Protein AF-A0A951D084-F1 (afdb_monomer)

Radius of gyration: 50.25 Å; Cα contacts (8 Å, |Δi|>4): 417; chains: 1; bounding box: 122×36×164 Å

Mean predicted aligned error: 18.81 Å

Solvent-accessible surface area (backbone atoms only — not comparable to full-atom values): 19137 Å² total; per-residue (Å²): 112,71,67,61,53,49,52,54,52,43,54,54,38,57,54,50,36,55,53,35,50,54,51,27,56,51,39,48,51,53,48,50,53,52,52,49,53,60,66,77,39,88,74,71,50,73,67,54,47,59,75,71,38,92,43,73,66,58,35,51,52,53,54,52,49,55,52,51,50,56,54,47,53,54,47,46,57,48,50,33,58,48,31,56,51,50,34,56,51,41,53,55,50,41,54,56,45,51,57,50,47,54,51,49,52,53,48,53,53,49,51,53,53,50,53,54,53,50,52,58,47,53,54,48,52,52,52,52,51,50,50,53,52,52,52,52,50,52,54,50,52,54,52,50,53,50,52,55,52,51,52,52,51,50,52,51,51,51,52,52,51,52,54,50,53,51,51,52,54,50,52,52,50,52,53,50,51,54,51,51,54,54,51,53,66,73,49,78,81,70,85,88,89,82,89,87,84,88,87,87,84,87,87,87,89,89,87,84,81,88,78,91,71,84,64,87,69,58,38,50,45,50,57,76,89,52,43,57,62,79,95,73,49,45,78,63,51,14,32,38,39,47,27,60,44,64,40,56,28,24,32,34,36,38,26,32,29,73,43,64,40,36,95,60,28,16,74,43,12,41,22,36,37,34,78,60,62,61,94,85,41,47,27,38,35,40,26,16,25,22,86,49,70,57,60,57,71,71,42,72,46,50,52,60,36,76,43,30,13,22,7,80,39,69,31,49,75,52,94,48,34,25,43,35,39,26,40,26,44,101,84,58,46,70,57,32,84,45,18,69,59,43,48,52,53,46,54,50,39,69,75,105

Foldseek 3Di:
DVLVVLVVVLVVLVVVLVVLVVQLVVLVVVLVVLVVVVVVDPDQPLVRLVVPAPDDVSNVVVVVVVVVSVVVNVVSVVSNVVSVVSNVVSVVVNVVSVVVSVVVVVVVVVVVVVVVVVVVVVVVVVVVVVVVVVVVVVVVVVVVVVVVVVVVVVVVVVVVVVVVVVVVVVVVVVVVVVVVVVVVVVVPPDDDDDDYDDDDDDDDDDDDDDDQDPPDQFAQFFDLVFWDDLVPWDADLAIKTAGAFQTFTWDRAFFFFADAQDAQQARGWTKGQHPDDRVNFGIKIKGQWDPPQADDGGDTDHGGDGHTTWHNFDGGNDPTTIIGMAGDDPVRHRPSVCRVVNSVSNVSNSVD

Structure (mmCIF, N/CA/C/O backbone):
data_AF-A0A951D084-F1
#
_entry.id   AF-A0A951D084-F1
#
loop_
_atom_site.group_PDB
_atom_site.id
_atom_site.type_symbol
_atom_site.label_atom_id
_atom_site.label_alt_id
_atom_site.label_comp_id
_atom_site.label_asym_id
_atom_site.label_entity_id
_atom_site.label_seq_id
_atom_site.pdbx_PDB_ins_code
_atom_site.Cartn_x
_atom_site.Cartn_y
_atom_site.Cartn_z
_atom_site.occupancy
_atom_site.B_iso_or_equiv
_atom_site.auth_seq_id
_atom_site.auth_comp_id
_atom_site.auth_asym_id
_atom_site.auth_atom_id
_atom_site.pdbx_PDB_model_num
ATOM 1 N N . ALA A 1 1 ? -12.180 6.044 15.054 1.00 77.94 1 ALA A N 1
ATOM 2 C CA . ALA A 1 1 ? -12.830 4.925 15.777 1.00 77.94 1 ALA A CA 1
ATOM 3 C C . ALA A 1 1 ? -12.612 4.970 17.300 1.00 77.94 1 ALA A C 1
ATOM 5 O O . ALA A 1 1 ? -13.496 5.456 17.994 1.00 77.94 1 ALA A O 1
ATOM 6 N N . GLN A 1 2 ? -11.485 4.487 17.857 1.00 83.50 2 GLN A N 1
ATOM 7 C CA . GLN A 1 2 ? -11.364 4.288 19.320 1.00 83.50 2 GLN A CA 1
ATOM 8 C C . GLN A 1 2 ? -11.472 5.579 20.154 1.00 83.50 2 GLN A C 1
ATOM 10 O O . GLN A 1 2 ? -12.229 5.598 21.122 1.00 83.50 2 GLN A O 1
ATOM 15 N N . LEU A 1 3 ? -10.786 6.660 19.759 1.00 85.56 3 LEU A N 1
ATOM 16 C CA . LEU A 1 3 ? -10.842 7.946 20.472 1.00 85.56 3 LEU A CA 1
ATOM 17 C C . LEU A 1 3 ? -12.271 8.516 20.525 1.00 85.56 3 LEU A C 1
ATOM 19 O O . LEU A 1 3 ? -12.753 8.855 21.598 1.00 85.56 3 LEU A O 1
ATOM 23 N N . GLN A 1 4 ? -12.988 8.513 19.394 1.00 88.94 4 GLN A N 1
ATOM 24 C CA . GLN A 1 4 ? -14.398 8.929 19.322 1.00 88.94 4 GLN A CA 1
ATOM 25 C C . GLN A 1 4 ? -15.287 8.102 20.264 1.00 88.94 4 GLN A C 1
ATOM 27 O O . GLN A 1 4 ? -16.126 8.663 20.957 1.00 88.94 4 GLN A O 1
ATOM 32 N N . LYS A 1 5 ? -15.066 6.781 20.352 1.00 92.62 5 LYS A N 1
ATOM 33 C CA . LYS A 1 5 ? -15.805 5.908 21.279 1.00 92.62 5 LYS A CA 1
ATOM 34 C C . LYS A 1 5 ? -15.557 6.286 22.744 1.00 92.62 5 LYS A C 1
ATOM 36 O O . LYS A 1 5 ? -16.512 6.327 23.515 1.00 92.62 5 LYS A O 1
ATOM 41 N N . VAL A 1 6 ? -14.309 6.570 23.126 1.00 91.75 6 VAL A N 1
ATOM 42 C CA . VAL A 1 6 ? -13.968 7.020 24.491 1.00 91.75 6 VAL A CA 1
ATOM 43 C C . VAL A 1 6 ? -14.590 8.387 24.782 1.00 91.75 6 VAL A C 1
ATOM 45 O O . VAL A 1 6 ? -15.213 8.548 25.828 1.00 91.75 6 VAL A O 1
ATOM 48 N N . HIS A 1 7 ? -14.527 9.322 23.834 1.00 89.94 7 HIS A N 1
ATOM 49 C CA . HIS A 1 7 ? -15.132 10.647 23.955 1.00 89.94 7 HIS A CA 1
ATOM 50 C C . HIS A 1 7 ? -16.658 10.576 24.169 1.00 89.94 7 HIS A C 1
ATOM 52 O O . HIS A 1 7 ? -17.191 11.153 25.116 1.00 89.94 7 HIS A O 1
ATOM 58 N N . SER A 1 8 ? -17.372 9.769 23.372 1.00 93.44 8 SER A N 1
ATOM 59 C CA . SER A 1 8 ? -18.810 9.522 23.567 1.00 93.44 8 SER A CA 1
ATOM 60 C C . SER A 1 8 ? -19.119 8.872 24.923 1.00 93.44 8 SER A C 1
ATOM 62 O O . SER A 1 8 ? -20.096 9.236 25.577 1.00 93.44 8 SER A O 1
ATOM 64 N N . GLN A 1 9 ? -18.283 7.930 25.378 1.00 92.12 9 GLN A N 1
ATOM 65 C CA . GLN A 1 9 ? -18.423 7.303 26.699 1.00 92.12 9 GLN A CA 1
ATOM 66 C C . GLN A 1 9 ? -18.186 8.285 27.855 1.00 92.12 9 GLN A C 1
ATOM 68 O O . GLN A 1 9 ? -18.781 8.103 28.919 1.00 92.12 9 GLN A O 1
ATOM 73 N N . LEU A 1 10 ? -17.336 9.294 27.651 1.00 93.19 10 LEU A N 1
ATOM 74 C CA . LEU A 1 10 ? -17.009 10.338 28.617 1.00 93.19 10 LEU A CA 1
ATOM 75 C C . LEU A 1 10 ? -18.146 11.361 28.732 1.00 93.19 10 LEU A C 1
ATOM 77 O O . LEU A 1 10 ? -18.586 11.636 29.845 1.00 93.19 10 LEU A O 1
ATOM 81 N N . ILE A 1 11 ? -18.714 11.817 27.609 1.00 92.69 11 ILE A N 1
ATOM 82 C CA . ILE A 1 11 ? -19.931 12.652 27.596 1.00 92.69 11 ILE A CA 1
ATOM 83 C C . ILE A 1 11 ? -21.082 11.930 28.314 1.00 92.69 11 ILE A C 1
ATOM 85 O O . ILE A 1 11 ? -21.717 12.490 29.210 1.00 92.69 11 ILE A O 1
ATOM 89 N N . ALA A 1 12 ? -21.317 10.654 27.985 1.00 91.94 12 ALA A N 1
ATOM 90 C CA . ALA A 1 12 ? -22.341 9.848 28.648 1.00 91.94 12 ALA A CA 1
ATOM 91 C C . ALA A 1 12 ? -22.076 9.682 30.159 1.00 91.94 12 ALA A C 1
ATOM 93 O O . ALA A 1 12 ? -23.019 9.702 30.948 1.00 91.94 12 ALA A O 1
ATOM 94 N N . ALA A 1 13 ? -20.807 9.560 30.574 1.00 90.88 13 ALA A N 1
ATOM 95 C CA . ALA A 1 13 ? -20.425 9.508 31.986 1.00 90.88 13 ALA A CA 1
ATOM 96 C C . ALA A 1 13 ? -20.706 10.826 32.723 1.00 90.88 13 ALA A C 1
ATOM 98 O O . ALA A 1 13 ? -21.268 10.808 33.810 1.00 90.88 13 ALA A O 1
ATOM 99 N N . GLN A 1 14 ? -20.383 11.974 32.122 1.00 90.44 14 GLN A N 1
ATOM 100 C CA . GLN A 1 14 ? -20.644 13.296 32.707 1.00 90.44 14 GLN A CA 1
ATOM 101 C C . GLN A 1 14 ? -22.141 13.611 32.835 1.00 90.44 14 GLN A C 1
ATOM 103 O O . GLN A 1 14 ? -22.560 14.289 33.773 1.00 90.44 14 GLN A O 1
ATOM 108 N N . ILE A 1 15 ? -22.965 13.147 31.890 1.00 93.69 15 ILE A N 1
ATOM 109 C CA . ILE A 1 15 ? -24.427 13.272 31.979 1.00 93.69 15 ILE A CA 1
ATOM 110 C C . ILE A 1 15 ? -24.958 12.382 33.106 1.00 93.69 15 ILE A C 1
ATOM 112 O O . ILE A 1 15 ? -25.708 12.859 33.957 1.00 93.69 15 ILE A O 1
ATOM 116 N N . ARG A 1 16 ? -24.532 11.113 33.152 1.00 90.69 16 ARG A N 1
ATOM 117 C CA . ARG A 1 16 ? -24.975 10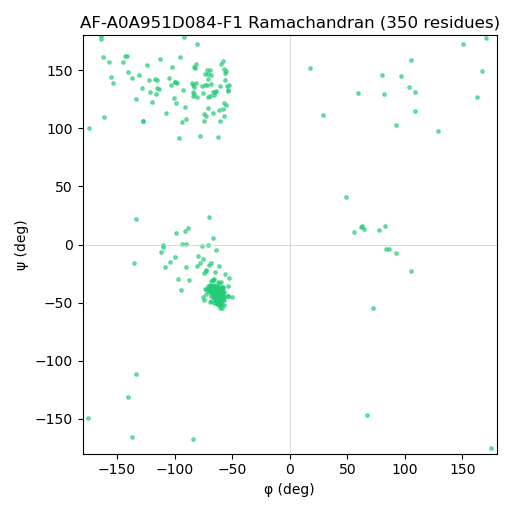.158 34.173 1.00 90.69 16 ARG A CA 1
ATOM 118 C C . ARG A 1 16 ? -24.537 10.559 35.581 1.00 90.69 16 ARG A C 1
ATOM 120 O O . ARG A 1 16 ? -25.334 10.430 36.501 1.00 90.69 16 ARG A O 1
ATOM 127 N N . LEU A 1 17 ? -23.315 11.066 35.746 1.00 91.62 17 LEU A N 1
ATOM 128 C CA . LEU A 1 17 ? -22.812 11.551 37.031 1.00 91.62 17 LEU A CA 1
ATOM 129 C C . LEU A 1 17 ? -23.707 12.674 37.572 1.00 91.62 17 LEU A C 1
ATOM 131 O O . LEU A 1 17 ? -24.251 12.519 38.658 1.00 91.62 17 LEU A O 1
ATOM 135 N N . ARG A 1 18 ? -23.995 13.708 36.767 1.00 93.62 18 ARG A N 1
ATOM 136 C CA . ARG A 1 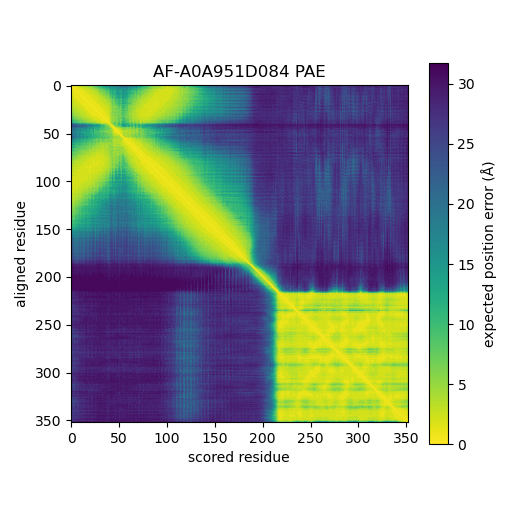18 ? -24.904 14.804 37.158 1.00 93.62 18 ARG A CA 1
ATOM 137 C C . ARG A 1 18 ? -26.320 14.336 37.508 1.00 93.62 18 ARG A C 1
ATOM 139 O O . ARG A 1 18 ? -26.942 14.879 38.415 1.00 93.62 18 ARG A O 1
ATOM 146 N N . GLN A 1 19 ? -26.841 13.327 36.806 1.00 91.38 19 GLN A N 1
ATOM 147 C CA . GLN A 1 19 ? -28.141 12.724 37.133 1.00 91.38 19 GLN A CA 1
ATOM 148 C C . GLN A 1 19 ? -28.111 11.977 38.475 1.00 91.38 19 GLN A C 1
ATOM 150 O O . GLN A 1 19 ? -29.067 12.062 39.243 1.00 91.38 19 GLN A O 1
ATOM 155 N N . LEU A 1 20 ? -27.023 11.256 38.764 1.00 90.94 20 LEU A N 1
ATOM 156 C CA . LEU A 1 20 ? -26.844 10.539 40.026 1.00 90.94 20 LEU A CA 1
ATOM 157 C C . LEU A 1 20 ? -26.611 11.499 41.202 1.00 90.94 20 LEU A C 1
ATOM 159 O O . LEU A 1 20 ? -27.192 11.278 42.256 1.00 90.94 20 LEU A O 1
ATOM 163 N N . GLU A 1 21 ? -25.849 12.579 41.010 1.00 88.69 21 GLU A N 1
ATOM 164 C CA . GLU A 1 21 ? -25.643 13.650 42.000 1.00 88.69 21 GLU A CA 1
ATOM 165 C C . GLU A 1 21 ? -26.969 14.342 42.361 1.00 88.69 21 GLU A C 1
ATOM 167 O O . GLU A 1 21 ? -27.278 14.524 43.537 1.00 88.69 21 GLU A O 1
ATOM 172 N N . ALA A 1 22 ? -27.806 14.661 41.365 1.00 92.81 22 ALA A N 1
ATOM 173 C CA . ALA A 1 22 ? -29.134 15.231 41.601 1.00 92.81 22 ALA A CA 1
ATOM 174 C C . ALA A 1 22 ? -30.076 14.257 42.339 1.00 92.81 22 ALA A C 1
ATOM 176 O O . ALA A 1 22 ? -30.837 14.670 43.215 1.00 92.81 22 ALA A O 1
ATOM 177 N N . TYR A 1 23 ? -30.015 12.961 42.013 1.00 90.56 23 TYR A N 1
ATOM 178 C CA . TYR A 1 23 ? -30.777 11.924 42.714 1.00 90.56 23 TYR A CA 1
ATOM 179 C C . TYR A 1 23 ? -30.289 11.716 44.157 1.00 90.56 23 TYR A C 1
ATOM 181 O O . TYR A 1 23 ? -31.109 11.555 45.059 1.00 90.56 23 TYR A O 1
ATOM 189 N N . GLU A 1 24 ? -28.975 11.753 44.392 1.00 90.25 24 GLU A N 1
ATOM 190 C CA . GLU A 1 24 ? -28.376 11.688 45.727 1.00 90.25 24 GLU A CA 1
ATOM 191 C C . GLU A 1 24 ? -28.836 12.862 46.592 1.00 90.25 24 GLU A C 1
ATOM 193 O O . GLU A 1 24 ? -29.395 12.629 47.661 1.00 90.25 24 GLU A O 1
ATOM 198 N N . ALA A 1 25 ? -28.713 14.097 46.096 1.00 92.44 25 ALA A N 1
ATOM 199 C CA . ALA A 1 25 ? -29.158 15.294 46.808 1.00 92.44 25 ALA A CA 1
ATOM 200 C C . ALA A 1 25 ? -30.653 15.234 47.180 1.00 92.44 25 ALA A C 1
ATOM 202 O O . ALA A 1 25 ? -31.031 15.573 48.301 1.00 92.44 25 ALA A O 1
ATOM 203 N N . HIS A 1 26 ? -31.508 14.742 46.275 1.00 92.81 26 HIS A N 1
ATOM 204 C CA . HIS A 1 26 ? -32.928 14.545 46.572 1.00 92.81 26 HIS A CA 1
ATOM 205 C C . HIS A 1 26 ? -33.161 13.466 47.644 1.00 92.81 26 HIS A C 1
ATOM 207 O O . HIS A 1 26 ? -33.931 13.683 48.580 1.00 92.81 26 HIS A O 1
ATOM 213 N N . ALA A 1 27 ? -32.485 12.318 47.545 1.00 87.69 27 ALA A N 1
ATOM 214 C CA . ALA A 1 27 ? -32.612 11.239 48.522 1.00 87.69 27 ALA A CA 1
ATOM 215 C C . ALA A 1 27 ? -32.122 11.667 49.920 1.00 87.69 27 ALA A C 1
ATOM 217 O O . ALA A 1 27 ? -32.738 11.315 50.927 1.00 87.69 27 ALA A O 1
ATOM 218 N N . GLU A 1 28 ? -31.048 12.456 49.990 1.00 90.06 28 GLU A N 1
ATOM 219 C CA . GLU A 1 28 ? -30.552 13.052 51.234 1.00 90.06 28 GLU A CA 1
ATOM 220 C C . GLU A 1 28 ? -31.543 14.045 51.837 1.00 90.06 28 GLU A C 1
ATOM 222 O O . GLU A 1 28 ? -31.770 14.011 53.044 1.00 90.06 28 GLU A O 1
ATOM 227 N N . GLN A 1 29 ? -32.188 14.874 51.013 1.00 93.75 29 GLN A N 1
ATOM 228 C CA . GLN A 1 29 ? -33.218 15.807 51.468 1.00 93.75 29 GLN A CA 1
ATOM 229 C C . GLN A 1 29 ? -34.454 15.075 52.021 1.00 93.75 29 GLN A C 1
ATOM 231 O O . GLN A 1 29 ? -34.982 15.461 53.063 1.00 93.75 29 GLN A O 1
ATOM 236 N N . VAL A 1 30 ? -34.883 13.981 51.380 1.00 92.25 30 VAL A N 1
ATOM 237 C CA . VAL A 1 30 ? -35.962 13.113 51.891 1.00 92.25 30 VAL A CA 1
ATOM 238 C C . VAL A 1 30 ? -35.575 12.482 53.233 1.00 92.25 30 VAL A C 1
ATOM 240 O O . VAL A 1 30 ? -36.381 12.491 54.163 1.00 92.25 30 VAL A O 1
ATOM 243 N N . LEU A 1 31 ? -34.342 11.982 53.369 1.00 91.62 31 LEU A N 1
ATOM 244 C CA . LEU A 1 31 ? -33.847 11.427 54.632 1.00 91.62 31 LEU A CA 1
ATOM 245 C C . LEU A 1 31 ? -33.753 12.492 55.736 1.00 91.62 31 LEU A C 1
ATOM 247 O O . LEU A 1 31 ? -34.148 12.223 56.867 1.00 91.62 31 LEU A O 1
ATOM 251 N N . ALA A 1 32 ? -33.269 13.695 55.421 1.00 92.50 32 ALA A N 1
ATOM 252 C CA . ALA A 1 32 ? -33.182 14.801 56.371 1.00 92.50 32 ALA A CA 1
ATOM 253 C C . ALA A 1 32 ? -34.571 15.209 56.886 1.00 92.50 32 ALA A C 1
ATOM 255 O O . ALA A 1 32 ? -34.768 15.293 58.096 1.00 92.50 32 ALA A O 1
ATOM 256 N N . ASN A 1 33 ? -35.550 15.368 55.990 1.00 89.88 33 ASN A N 1
ATOM 257 C CA . ASN A 1 33 ? -36.930 15.681 56.366 1.00 89.88 33 ASN A CA 1
ATOM 258 C C . ASN A 1 33 ? -37.544 14.588 57.258 1.00 89.88 33 ASN A C 1
ATOM 260 O O . ASN A 1 33 ? -38.209 14.907 58.239 1.00 89.88 33 ASN A O 1
ATOM 264 N N . GLN A 1 34 ? -37.288 13.309 56.958 1.00 87.69 34 GLN A N 1
ATOM 265 C CA . GLN A 1 34 ? -37.775 12.188 57.769 1.00 87.69 34 GLN A CA 1
ATOM 266 C C . GLN A 1 34 ? -37.132 12.159 59.167 1.00 87.69 34 GLN A C 1
ATOM 268 O O . GLN A 1 34 ? -37.815 11.888 60.152 1.00 87.69 34 GLN A O 1
ATOM 273 N N . LEU A 1 35 ? -35.838 12.482 59.277 1.00 87.38 35 LEU A N 1
ATOM 274 C CA . LEU A 1 35 ? -35.142 12.590 60.563 1.00 87.38 35 LEU A CA 1
ATOM 275 C C . LEU A 1 35 ? -35.654 13.769 61.403 1.00 87.38 35 LEU A C 1
ATOM 277 O O . LEU A 1 35 ? -35.846 13.603 62.604 1.00 87.38 35 LEU A O 1
ATOM 281 N N . VAL A 1 36 ? -35.916 14.926 60.784 1.00 89.06 36 VAL A N 1
ATOM 282 C CA . VAL A 1 36 ? -36.518 16.089 61.463 1.00 89.06 36 VAL A CA 1
ATOM 283 C 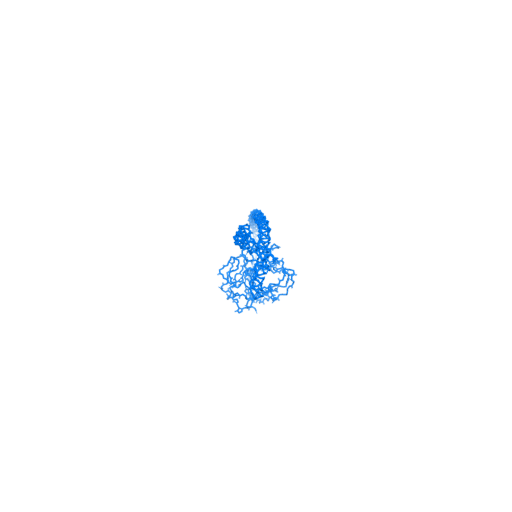C . VAL A 1 36 ? -37.931 15.758 61.938 1.00 89.06 36 VAL A C 1
ATOM 285 O O . VAL A 1 36 ? -38.212 15.900 63.123 1.00 89.06 36 VAL A O 1
ATOM 288 N N . ALA A 1 37 ? -38.789 15.206 61.074 1.00 84.19 37 ALA A N 1
ATOM 289 C CA . ALA A 1 37 ? -40.141 14.798 61.457 1.00 84.19 37 ALA A CA 1
ATOM 290 C C . ALA A 1 37 ? -40.139 13.748 62.586 1.00 84.19 37 ALA A C 1
ATOM 292 O O . ALA A 1 37 ? -40.964 13.817 63.496 1.00 84.19 37 ALA A O 1
ATOM 293 N N . SER A 1 38 ? -39.186 12.808 62.572 1.00 80.69 38 SER A N 1
ATOM 294 C CA . SER A 1 38 ? -38.999 11.817 63.640 1.00 80.69 38 SER A CA 1
ATOM 295 C C . SER A 1 38 ? -38.459 12.400 64.953 1.00 80.69 38 SER A C 1
ATOM 297 O O . SER A 1 38 ? -38.546 11.718 65.973 1.00 80.69 38 SER A O 1
ATOM 299 N N . TYR A 1 39 ? -37.873 13.600 64.933 1.00 80.50 39 TYR A N 1
ATOM 300 C CA . TYR A 1 39 ? -37.360 14.303 66.112 1.00 80.50 39 TYR A CA 1
ATOM 301 C C . TYR A 1 39 ? -38.390 15.286 66.689 1.00 80.50 39 TYR A C 1
ATOM 303 O O . TYR A 1 39 ? -38.526 15.389 67.902 1.00 80.50 39 TYR A O 1
ATOM 311 N N . GLU A 1 40 ? -39.136 15.982 65.828 1.00 82.75 40 GLU A N 1
ATOM 312 C CA . GLU A 1 40 ? -40.213 16.905 66.218 1.00 82.75 40 GLU A CA 1
ATOM 313 C C . GLU A 1 40 ? -41.480 16.172 66.689 1.00 82.75 40 GLU A C 1
ATOM 315 O O . GLU A 1 40 ? -42.269 16.722 67.455 1.00 82.75 40 GLU A O 1
ATOM 320 N N . SER A 1 41 ? -41.674 14.925 66.249 1.00 73.56 41 SER A N 1
ATOM 321 C CA . SER A 1 41 ? -42.751 14.057 66.727 1.00 73.56 41 SER A CA 1
ATOM 322 C C . SER A 1 41 ? -42.278 13.231 67.923 1.00 73.56 41 SER A C 1
ATOM 324 O O . SER A 1 41 ? -41.414 12.364 67.763 1.00 73.56 41 SER A O 1
ATOM 326 N N . ASP A 1 42 ? -42.910 13.406 69.088 1.00 65.44 42 ASP A N 1
ATOM 327 C CA . ASP A 1 42 ? -42.827 12.441 70.193 1.00 65.44 42 ASP A CA 1
ATOM 328 C C . ASP A 1 42 ? -43.425 11.106 69.725 1.00 65.44 42 ASP A C 1
ATOM 330 O O . ASP A 1 42 ? -44.636 10.878 69.773 1.00 65.44 42 ASP A O 1
ATOM 334 N N . ASN A 1 43 ? -42.572 10.225 69.202 1.00 63.56 43 ASN A N 1
ATOM 335 C CA . ASN A 1 43 ? -42.972 8.924 68.685 1.00 63.56 43 ASN A CA 1
ATOM 336 C C . ASN A 1 43 ? -43.333 8.005 69.866 1.00 63.56 43 ASN A C 1
ATOM 338 O O . ASN A 1 43 ? -42.431 7.605 70.609 1.00 63.56 43 ASN A O 1
ATOM 342 N N . PRO A 1 44 ? -44.615 7.638 70.066 1.00 64.25 44 PRO A N 1
ATOM 343 C CA . PRO A 1 44 ? -44.995 6.788 71.183 1.00 64.25 44 PRO A CA 1
ATOM 344 C C . PRO A 1 44 ? -44.376 5.400 71.005 1.00 64.25 44 PRO A C 1
ATOM 346 O O . PRO A 1 44 ? -44.543 4.764 69.962 1.00 64.25 44 PRO A O 1
ATOM 349 N N . ASP A 1 45 ? -43.684 4.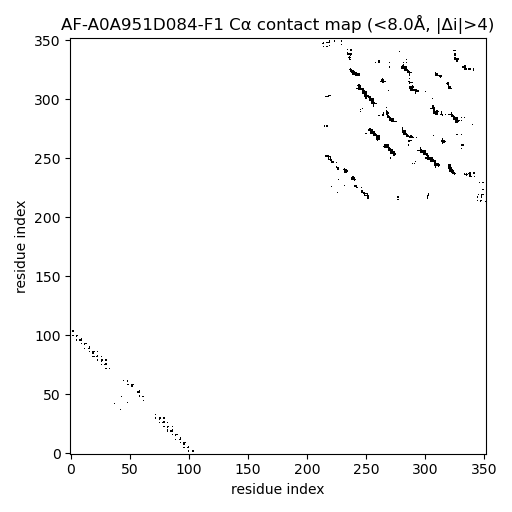915 72.038 1.00 69.06 45 ASP A N 1
ATOM 350 C CA . ASP A 1 45 ? -43.136 3.560 72.037 1.00 69.06 45 ASP A CA 1
ATOM 351 C C . ASP A 1 45 ? -44.249 2.516 71.831 1.00 69.06 45 ASP A C 1
ATOM 353 O O . ASP A 1 45 ? -45.426 2.752 72.119 1.00 69.06 45 ASP A O 1
ATOM 357 N N . VAL A 1 46 ? -43.881 1.326 71.356 1.00 69.25 46 VAL A N 1
ATOM 358 C CA . VAL A 1 46 ? -44.810 0.222 71.088 1.00 69.25 46 VAL A CA 1
ATOM 359 C C . VAL A 1 46 ? -45.656 -0.095 72.328 1.00 69.25 46 VAL A C 1
ATOM 361 O O . VAL A 1 46 ? -46.849 -0.361 72.199 1.00 69.25 46 VAL A O 1
ATOM 364 N N . VAL A 1 47 ? -45.072 0.015 73.527 1.00 74.12 47 VAL A N 1
ATOM 365 C CA . VAL A 1 47 ? -45.771 -0.129 74.814 1.00 74.12 47 VAL A CA 1
ATOM 366 C C . VAL A 1 47 ? -46.815 0.980 75.021 1.00 74.12 47 VAL A C 1
ATOM 368 O O . VAL A 1 47 ? -47.957 0.696 75.376 1.00 74.12 47 VAL A O 1
ATOM 371 N N . THR A 1 48 ? -46.471 2.235 74.726 1.00 76.19 48 THR A N 1
ATOM 372 C CA . THR A 1 48 ? -47.377 3.394 74.804 1.00 76.19 48 THR A CA 1
ATOM 373 C C . THR A 1 48 ? -48.526 3.298 73.795 1.00 76.19 48 THR A C 1
ATOM 375 O O . THR A 1 48 ? -49.652 3.683 74.111 1.00 76.19 48 THR A O 1
ATOM 378 N N . VAL A 1 49 ? -48.282 2.747 72.600 1.00 78.00 49 VAL A N 1
ATOM 379 C CA . VAL A 1 49 ? -49.324 2.499 71.587 1.00 78.00 49 VAL A CA 1
ATOM 380 C C . VAL A 1 49 ? -50.267 1.368 72.003 1.00 78.00 49 VAL A C 1
ATOM 382 O O . VAL A 1 49 ? -51.470 1.478 71.775 1.00 78.00 49 VAL A O 1
ATOM 385 N N . VAL A 1 50 ? -49.757 0.317 72.656 1.00 76.44 50 VAL A N 1
ATOM 386 C CA . VAL A 1 50 ? -50.590 -0.738 73.260 1.00 76.44 50 VAL A CA 1
ATOM 387 C C . VAL A 1 50 ? -51.499 -0.153 74.346 1.00 76.44 50 VAL A C 1
ATOM 389 O O . VAL A 1 50 ? -52.710 -0.363 74.300 1.00 76.44 50 VAL A O 1
ATOM 392 N N . LEU A 1 51 ? -50.937 0.630 75.272 1.00 80.44 51 LEU A N 1
ATOM 393 C CA . LEU A 1 51 ? -51.655 1.190 76.424 1.00 80.44 51 LEU A CA 1
ATOM 394 C C . LEU A 1 51 ? -52.732 2.229 76.063 1.00 80.44 51 LEU A C 1
ATOM 396 O O . LEU A 1 51 ? -53.728 2.324 76.772 1.00 80.44 51 LEU A O 1
ATOM 400 N N . ASN A 1 52 ? -52.555 2.989 74.977 1.00 80.31 52 ASN A N 1
ATOM 401 C CA . ASN A 1 52 ? -53.502 4.031 74.545 1.00 80.31 52 ASN A CA 1
ATOM 402 C C . ASN A 1 52 ? -54.461 3.582 73.422 1.00 80.31 52 ASN A C 1
ATOM 404 O O . ASN A 1 52 ? -55.143 4.417 72.826 1.00 80.31 52 ASN A O 1
ATOM 408 N N . SER A 1 53 ? -54.501 2.287 73.094 1.00 85.00 53 SER A N 1
ATOM 409 C CA . SER A 1 53 ? -55.404 1.757 72.066 1.00 85.00 53 SER A CA 1
ATOM 410 C C . SER A 1 53 ? -56.820 1.525 72.606 1.00 85.00 53 SER A C 1
ATOM 412 O O . SER A 1 53 ? -57.018 1.019 73.708 1.00 85.00 53 SER A O 1
ATOM 414 N N . THR A 1 54 ? -57.831 1.870 71.810 1.00 86.56 54 THR A N 1
ATOM 415 C CA . THR A 1 54 ? -59.261 1.794 72.183 1.00 86.56 54 THR A CA 1
ATOM 416 C C . THR A 1 54 ? -59.911 0.436 71.880 1.00 86.56 54 THR A C 1
ATOM 418 O O . THR A 1 54 ? -61.131 0.290 71.901 1.00 86.56 54 THR A O 1
ATOM 421 N N . GLY A 1 55 ? -59.095 -0.587 71.616 1.00 86.31 55 GLY A N 1
ATOM 422 C CA . GLY A 1 55 ? -59.524 -1.955 71.340 1.00 86.31 55 GLY A CA 1
ATOM 423 C C . GLY A 1 55 ? -58.560 -2.691 70.407 1.00 86.31 55 GLY A C 1
ATOM 424 O O . GLY A 1 55 ? -57.644 -2.104 69.834 1.00 86.31 55 GLY A O 1
ATOM 425 N N . PHE A 1 56 ? -58.785 -3.994 70.220 1.00 79.44 56 PHE A N 1
ATOM 426 C CA . PHE A 1 56 ? -57.882 -4.858 69.446 1.00 79.44 56 PHE A CA 1
ATOM 427 C C . PHE A 1 56 ? -57.731 -4.438 67.969 1.00 79.44 56 PHE A C 1
ATOM 429 O O . PHE A 1 56 ? -56.648 -4.573 67.402 1.00 79.44 56 PHE A O 1
ATOM 436 N N . ALA A 1 57 ? -58.788 -3.895 67.353 1.00 82.81 57 ALA A N 1
ATOM 437 C CA . ALA A 1 57 ? -58.755 -3.426 65.965 1.00 82.81 57 ALA A CA 1
ATOM 438 C C . ALA A 1 57 ? -57.880 -2.166 65.787 1.00 82.81 57 ALA A C 1
ATOM 440 O O . ALA A 1 57 ? -56.980 -2.163 64.949 1.00 82.81 57 ALA A O 1
ATOM 441 N N . ASP A 1 58 ? -58.091 -1.145 66.628 1.00 82.94 58 ASP A N 1
ATOM 442 C CA . ASP A 1 58 ? -57.304 0.102 66.672 1.00 82.94 58 ASP A CA 1
ATOM 443 C C . ASP A 1 58 ? -55.819 -0.188 66.964 1.00 82.94 58 ASP A C 1
ATOM 445 O O . ASP A 1 58 ? -54.920 0.339 66.305 1.00 82.94 58 ASP A O 1
ATOM 449 N N . LEU A 1 59 ? -55.543 -1.125 67.881 1.00 83.75 59 LEU A N 1
ATOM 450 C CA . LEU A 1 59 ? -54.183 -1.585 68.159 1.00 83.75 59 LEU A CA 1
ATOM 451 C C . LEU A 1 59 ? -53.506 -2.208 66.928 1.00 83.75 59 LEU A C 1
ATOM 453 O O . LEU A 1 59 ? -52.369 -1.860 66.598 1.00 83.75 59 LEU A O 1
ATOM 457 N N . LEU A 1 60 ? -54.190 -3.130 66.243 1.00 83.06 60 LEU A N 1
ATOM 458 C CA . LEU A 1 60 ? -53.641 -3.820 65.076 1.00 83.06 60 LEU A CA 1
ATOM 459 C C . LEU A 1 60 ? -53.362 -2.843 63.924 1.00 83.06 60 LEU A C 1
ATOM 461 O O . LEU A 1 60 ? -52.317 -2.936 63.272 1.00 83.06 60 LEU A O 1
ATOM 465 N N . GLU A 1 61 ? -54.248 -1.869 63.707 1.00 84.75 61 GLU A N 1
ATOM 466 C CA . GLU A 1 61 ? -54.069 -0.835 62.690 1.00 84.75 61 GLU A CA 1
ATOM 467 C C . GLU A 1 61 ? -52.844 0.044 62.985 1.00 84.75 61 GLU A C 1
ATOM 469 O O . GLU A 1 61 ? -51.959 0.160 62.126 1.00 84.75 61 GLU A O 1
ATOM 474 N N . ARG A 1 62 ? -52.716 0.568 64.213 1.00 84.50 62 ARG A N 1
ATOM 475 C CA . ARG A 1 62 ? -51.567 1.387 64.648 1.00 84.50 62 ARG A CA 1
ATOM 476 C C . ARG A 1 62 ? -50.238 0.634 64.574 1.00 84.50 62 ARG A C 1
ATOM 478 O O . ARG A 1 62 ? -49.249 1.175 64.074 1.00 84.50 62 ARG A O 1
ATOM 485 N N . LEU A 1 63 ? -50.206 -0.631 65.006 1.00 81.50 63 LEU A N 1
ATOM 486 C CA . LEU A 1 63 ? -49.023 -1.491 64.876 1.00 81.50 63 LEU A CA 1
ATOM 487 C C . LEU A 1 63 ? -48.644 -1.701 63.402 1.00 81.50 63 LEU A C 1
ATOM 489 O O . LEU A 1 63 ? -47.466 -1.590 63.050 1.00 81.50 63 LEU A O 1
ATOM 493 N N . SER A 1 64 ? -49.629 -1.941 62.529 1.00 82.69 64 SER A N 1
ATOM 494 C CA . SER A 1 64 ? -49.395 -2.101 61.090 1.00 82.69 64 SER A CA 1
ATOM 495 C C . SER A 1 64 ? -48.842 -0.821 60.447 1.00 82.69 64 SER A C 1
ATOM 497 O O . SER A 1 64 ? -47.966 -0.893 59.583 1.00 82.69 64 SER A O 1
ATOM 499 N N . PHE A 1 65 ? -49.304 0.355 60.887 1.00 83.38 65 PHE A N 1
ATOM 500 C CA . PHE A 1 65 ? -48.809 1.649 60.425 1.00 83.38 65 PHE A CA 1
ATOM 501 C C . PHE A 1 65 ? -47.348 1.866 60.840 1.00 83.38 65 PHE A C 1
ATOM 503 O O . PHE A 1 65 ? -46.505 2.093 59.973 1.00 83.38 65 PHE A O 1
ATOM 510 N N . MET A 1 66 ? -47.002 1.667 62.118 1.00 82.25 66 MET A N 1
ATOM 511 C CA . MET A 1 66 ? -45.610 1.762 62.589 1.00 82.25 66 MET A CA 1
ATOM 512 C C . MET A 1 66 ? -44.660 0.769 61.901 1.00 82.25 66 MET A C 1
ATOM 514 O O . MET A 1 66 ? -43.477 1.057 61.718 1.00 82.25 66 MET A O 1
ATOM 518 N N . GLN A 1 67 ? -45.141 -0.419 61.520 1.00 83.81 67 GLN A N 1
ATOM 519 C CA . GLN A 1 67 ? -44.353 -1.367 60.725 1.00 83.81 67 GLN A CA 1
ATOM 520 C C . GLN A 1 67 ? -44.120 -0.866 59.291 1.00 83.81 67 GLN A C 1
ATOM 522 O O . GLN A 1 67 ? -43.011 -1.014 58.774 1.00 83.81 67 GLN A O 1
ATOM 527 N N . ARG A 1 68 ? -45.124 -0.238 58.657 1.00 85.56 68 ARG A N 1
ATOM 528 C CA . ARG A 1 68 ? -44.968 0.397 57.336 1.00 85.56 68 ARG A CA 1
ATOM 529 C C . ARG A 1 68 ? -43.982 1.567 57.383 1.00 85.56 68 ARG A C 1
ATOM 531 O O . ARG A 1 68 ? -43.104 1.612 56.525 1.00 85.56 68 ARG A O 1
ATOM 538 N N . VAL A 1 69 ? -44.071 2.438 58.393 1.00 84.88 69 VAL A N 1
ATOM 539 C CA . VAL A 1 69 ? -43.144 3.572 58.587 1.00 84.88 69 VAL A CA 1
ATOM 540 C C . VAL A 1 69 ? -41.708 3.076 58.771 1.00 84.88 69 VAL A C 1
ATOM 542 O O . VAL A 1 69 ? -40.863 3.381 57.937 1.00 84.88 69 VAL A O 1
ATOM 545 N N . ARG A 1 70 ? -41.443 2.176 59.732 1.00 83.81 70 ARG A N 1
ATOM 546 C CA . ARG A 1 70 ? -40.087 1.624 59.942 1.00 83.81 70 ARG A CA 1
ATOM 547 C C . ARG A 1 70 ? -39.508 0.934 58.703 1.00 83.81 70 ARG A C 1
ATOM 549 O O . ARG A 1 70 ? -38.312 1.036 58.435 1.00 83.81 70 ARG A O 1
ATOM 556 N N . LYS A 1 71 ? -40.339 0.235 57.918 1.00 88.38 71 LYS A N 1
ATOM 557 C CA . LYS A 1 71 ? -39.910 -0.353 56.637 1.00 88.38 71 LYS A CA 1
ATOM 558 C C . LYS A 1 71 ? -39.545 0.732 55.618 1.00 88.38 71 LYS A C 1
ATOM 560 O O . LYS A 1 71 ? -38.574 0.562 54.884 1.00 88.38 71 LYS A O 1
ATOM 565 N N . GLN A 1 72 ? -40.293 1.832 55.582 1.00 86.25 72 GLN A N 1
ATOM 566 C CA . GLN A 1 72 ? -40.017 2.972 54.715 1.00 86.25 72 GLN A CA 1
ATOM 567 C C . GLN A 1 72 ? -38.731 3.711 55.117 1.00 86.25 72 GLN A C 1
ATOM 569 O O . GLN A 1 72 ? -37.923 3.999 54.238 1.00 86.25 72 GLN A O 1
ATOM 574 N N . ASP A 1 73 ? -38.471 3.919 56.409 1.00 86.50 73 ASP A N 1
ATOM 575 C CA . ASP A 1 73 ? -37.231 4.546 56.897 1.00 86.50 73 ASP A CA 1
ATOM 576 C C . ASP A 1 73 ? -35.989 3.745 56.481 1.00 86.50 73 ASP A C 1
ATOM 578 O O . ASP A 1 73 ? -35.028 4.283 55.923 1.00 86.50 73 ASP A O 1
ATOM 582 N N . ILE A 1 74 ? -36.041 2.419 56.669 1.00 90.38 74 ILE A N 1
ATOM 583 C CA . ILE A 1 74 ? -34.992 1.492 56.223 1.00 90.38 74 ILE A CA 1
ATOM 584 C C . ILE A 1 74 ? -34.799 1.581 54.700 1.00 90.38 74 ILE A C 1
ATOM 586 O O . ILE A 1 74 ? -33.661 1.575 54.222 1.00 90.38 74 ILE A O 1
ATOM 590 N N . ASN A 1 75 ? -35.882 1.696 53.923 1.00 91.06 75 ASN A N 1
ATOM 591 C CA . ASN A 1 75 ? -35.799 1.870 52.472 1.00 91.06 75 ASN A CA 1
ATOM 592 C C . ASN A 1 75 ? -35.122 3.197 52.089 1.00 91.06 75 ASN A C 1
ATOM 594 O O . ASN A 1 75 ? -34.235 3.178 51.236 1.00 91.06 75 ASN A O 1
ATOM 598 N N . ILE A 1 76 ? -35.478 4.317 52.728 1.00 89.81 76 ILE A N 1
ATOM 599 C CA . ILE A 1 76 ? -34.897 5.644 52.456 1.00 89.81 76 ILE A CA 1
ATOM 600 C C . ILE A 1 76 ? -33.387 5.637 52.749 1.00 89.81 76 ILE A C 1
ATOM 602 O O . ILE A 1 76 ? -32.585 5.997 51.885 1.00 89.81 76 ILE A O 1
ATOM 606 N N . VAL A 1 77 ? -32.965 5.133 53.916 1.00 92.81 77 VAL A N 1
ATOM 607 C CA . VAL A 1 77 ? -31.534 5.017 54.267 1.00 92.81 77 VAL A CA 1
ATOM 608 C C . VAL A 1 77 ? -30.780 4.133 53.265 1.00 92.81 77 VAL A C 1
ATOM 610 O O . VAL A 1 77 ? -29.656 4.453 52.865 1.00 92.81 77 VAL A O 1
ATOM 613 N N . ASN A 1 78 ? -31.388 3.031 52.815 1.00 93.88 78 ASN A N 1
ATOM 614 C CA . ASN A 1 78 ? -30.792 2.160 51.802 1.00 93.88 78 ASN A CA 1
ATOM 615 C C . ASN A 1 78 ? -30.697 2.829 50.421 1.00 93.88 78 ASN A C 1
ATOM 617 O O . ASN A 1 78 ? -29.696 2.622 49.729 1.00 93.88 78 ASN A O 1
ATOM 621 N N . GLN A 1 79 ? -31.674 3.655 50.036 1.00 90.38 79 GLN A N 1
ATOM 622 C CA . GLN A 1 79 ? -31.650 4.434 48.794 1.00 90.38 79 GLN A CA 1
ATOM 623 C C . GLN A 1 79 ? -30.539 5.491 48.808 1.00 90.38 79 GLN A C 1
ATOM 625 O O . GLN A 1 79 ? -29.754 5.527 47.862 1.00 90.38 79 GLN A O 1
ATOM 630 N N . VAL A 1 80 ? -30.376 6.260 49.893 1.00 92.88 80 VAL A N 1
ATOM 631 C CA . VAL A 1 80 ? -29.261 7.222 50.046 1.00 92.88 80 VAL A CA 1
ATOM 632 C C . VAL A 1 80 ? -27.905 6.514 49.972 1.00 92.88 80 VAL A C 1
ATOM 634 O O . VAL A 1 80 ? -27.015 6.918 49.223 1.00 92.88 80 VAL A O 1
ATOM 637 N N . ARG A 1 81 ? -27.746 5.385 50.680 1.00 94.00 81 ARG A N 1
ATOM 638 C CA . ARG A 1 81 ? -26.523 4.561 50.610 1.00 94.00 81 ARG A CA 1
ATOM 639 C C . ARG A 1 81 ? -26.269 3.996 49.208 1.00 94.00 81 ARG A C 1
ATOM 641 O O . ARG A 1 81 ? -25.115 3.785 48.835 1.00 94.00 81 ARG A O 1
ATOM 648 N N . ALA A 1 82 ? -27.310 3.697 48.434 1.00 94.19 82 ALA A N 1
ATOM 649 C CA . ALA A 1 82 ? -27.176 3.270 47.044 1.00 94.19 82 ALA A CA 1
ATOM 650 C C . ALA A 1 82 ? -26.778 4.433 46.118 1.00 94.19 82 ALA A C 1
ATOM 652 O O . ALA A 1 82 ? -25.869 4.247 45.311 1.00 94.19 82 ALA A O 1
ATOM 653 N N . ALA A 1 83 ? -27.377 5.617 46.286 1.00 87.38 83 ALA A N 1
ATOM 654 C CA . ALA A 1 83 ? -27.068 6.826 45.520 1.00 87.38 83 ALA A CA 1
ATOM 655 C C . ALA A 1 83 ? -25.591 7.233 45.673 1.00 87.38 83 ALA A C 1
ATOM 657 O O . ALA A 1 83 ? -24.858 7.215 44.684 1.00 87.38 83 ALA A O 1
ATOM 658 N N . ARG A 1 84 ? -25.122 7.403 46.921 1.00 91.12 84 ARG A N 1
ATOM 659 C CA . ARG A 1 84 ? -23.711 7.679 47.267 1.00 91.12 84 ARG A CA 1
ATOM 660 C C . ARG A 1 84 ? -22.726 6.716 46.601 1.00 91.12 84 ARG A C 1
ATOM 662 O O . ARG A 1 84 ? -21.701 7.117 46.050 1.00 91.12 84 ARG A O 1
ATOM 669 N N . ARG A 1 85 ? -23.032 5.411 46.618 1.00 96.69 85 ARG A N 1
ATOM 670 C CA . ARG A 1 85 ? -22.193 4.389 45.963 1.00 96.69 85 ARG A CA 1
ATOM 671 C C . ARG A 1 85 ? -22.225 4.492 44.437 1.00 96.69 85 ARG A C 1
ATOM 673 O O . ARG A 1 85 ? -21.200 4.239 43.808 1.00 96.69 85 ARG A O 1
ATOM 680 N N . ALA A 1 86 ? -23.362 4.853 43.845 1.00 92.06 86 ALA A N 1
ATOM 681 C CA . ALA A 1 86 ? -23.489 5.034 42.404 1.00 92.06 86 ALA A CA 1
ATOM 682 C C . ALA A 1 86 ? -22.699 6.258 41.910 1.00 92.06 86 ALA A C 1
ATOM 684 O O . ALA A 1 86 ? -21.964 6.129 40.930 1.00 92.06 86 ALA A O 1
ATOM 685 N N . VAL A 1 87 ? -22.772 7.396 42.612 1.00 95.00 87 VAL A N 1
ATOM 686 C CA . VAL A 1 87 ? -21.965 8.596 42.318 1.00 95.00 87 VAL A CA 1
ATOM 687 C C . VAL A 1 87 ? -20.469 8.290 42.435 1.00 95.00 87 VAL A C 1
ATOM 689 O O . VAL A 1 87 ? -19.727 8.507 41.478 1.00 95.00 87 VAL A O 1
ATOM 692 N N . ALA A 1 88 ? -20.021 7.676 43.537 1.00 94.44 88 ALA A N 1
ATOM 693 C CA . ALA A 1 88 ? -18.612 7.311 43.724 1.00 94.44 88 ALA A CA 1
ATOM 694 C C . ALA A 1 88 ? -18.080 6.344 42.642 1.00 94.44 88 ALA A C 1
ATOM 696 O O . ALA A 1 88 ? -16.953 6.493 42.151 1.00 94.44 88 ALA A O 1
ATOM 697 N N . ALA A 1 89 ? -18.891 5.362 42.232 1.00 94.94 89 ALA A N 1
ATOM 698 C CA . ALA A 1 89 ? -18.545 4.436 41.156 1.00 94.94 89 ALA A CA 1
ATOM 699 C C . ALA A 1 89 ? -18.458 5.141 39.790 1.00 94.94 89 ALA A C 1
ATOM 701 O O . ALA A 1 89 ? -17.524 4.885 39.024 1.00 94.94 89 ALA A O 1
ATOM 702 N N . GLU A 1 90 ? -19.387 6.051 39.491 1.00 93.38 90 GLU A N 1
ATOM 703 C CA . GLU A 1 90 ? -19.421 6.774 38.217 1.00 93.38 90 GLU A CA 1
ATOM 704 C C . GLU A 1 90 ? -18.305 7.827 38.117 1.00 93.38 90 GLU A C 1
ATOM 706 O O . GLU A 1 90 ? -17.653 7.919 37.077 1.00 93.38 90 GLU A O 1
ATOM 711 N N . ALA A 1 91 ? -17.978 8.527 39.209 1.00 91.44 91 ALA A N 1
ATOM 712 C CA . ALA A 1 91 ? -16.811 9.407 39.291 1.00 91.44 91 ALA A CA 1
ATOM 713 C C . ALA A 1 91 ? -15.498 8.632 39.057 1.00 91.44 91 ALA A C 1
ATOM 715 O O . ALA A 1 91 ? -14.649 9.042 38.261 1.00 91.44 91 ALA A O 1
ATOM 716 N N . THR A 1 92 ? -15.366 7.441 39.657 1.00 95.81 92 THR A N 1
ATOM 717 C CA . THR A 1 92 ? -14.228 6.535 39.409 1.00 95.81 92 THR A CA 1
ATOM 718 C C . THR A 1 92 ? -14.163 6.092 37.940 1.00 95.81 92 THR A C 1
ATOM 720 O O . THR A 1 92 ? -13.076 5.981 37.363 1.00 95.81 92 THR A O 1
ATOM 723 N N . ARG A 1 93 ? -15.316 5.840 37.304 1.00 94.25 93 ARG A N 1
ATOM 724 C CA . ARG A 1 93 ? -15.405 5.483 35.879 1.00 94.25 93 ARG A CA 1
ATOM 725 C C . ARG A 1 93 ? -14.997 6.649 34.976 1.00 94.25 93 ARG A C 1
ATOM 727 O O . ARG A 1 93 ? -14.270 6.424 34.007 1.00 94.25 93 ARG A O 1
ATOM 734 N N . LEU A 1 94 ? -15.426 7.868 35.302 1.00 93.81 94 LEU A N 1
ATOM 735 C CA . LEU A 1 94 ? -15.090 9.089 34.573 1.00 93.81 94 LEU A CA 1
ATOM 736 C C . LEU A 1 94 ? -13.577 9.352 34.591 1.00 93.81 94 LEU A C 1
ATOM 738 O O . LEU A 1 94 ? -12.987 9.521 33.524 1.00 93.81 94 LEU A O 1
ATOM 742 N N . GLY A 1 95 ? -12.931 9.272 35.760 1.00 92.56 95 GLY A N 1
ATOM 743 C CA . GLY A 1 95 ? -11.475 9.435 35.875 1.00 92.56 95 GLY A CA 1
ATOM 744 C C . GLY A 1 95 ? -10.688 8.410 35.044 1.00 92.56 95 GLY A C 1
ATOM 745 O O . GLY A 1 95 ? -9.753 8.766 34.325 1.00 92.56 95 GLY A O 1
ATOM 746 N N . LYS A 1 96 ? -11.115 7.138 35.041 1.00 95.75 96 LYS A N 1
ATOM 747 C CA . LYS A 1 96 ? -10.513 6.094 34.184 1.00 95.75 96 LYS A CA 1
ATOM 748 C C . LYS A 1 96 ? -10.678 6.384 32.686 1.00 95.75 96 LYS A C 1
ATOM 750 O O . LYS A 1 96 ? -9.774 6.077 31.910 1.00 95.75 96 LYS A O 1
ATOM 755 N N . LEU A 1 97 ? -11.807 6.962 32.267 1.00 95.31 97 LEU A N 1
ATOM 756 C CA . LEU A 1 97 ? -12.021 7.364 30.872 1.00 95.31 97 LEU A CA 1
ATOM 757 C C . LEU A 1 97 ? -11.149 8.560 30.473 1.00 95.31 97 LEU A C 1
ATOM 759 O O . LEU A 1 97 ? -10.568 8.522 29.394 1.00 95.31 97 LEU A O 1
ATOM 763 N N . GLN A 1 98 ? -10.992 9.561 31.344 1.00 93.62 98 GLN A N 1
ATOM 764 C CA . GLN A 1 98 ? -10.127 10.725 31.103 1.00 93.62 98 GLN A CA 1
ATOM 765 C C . GLN A 1 98 ? -8.658 10.323 30.907 1.00 93.62 98 GLN A C 1
ATOM 767 O O . GLN A 1 98 ? -8.041 10.712 29.917 1.00 93.62 98 GLN A O 1
ATOM 772 N N . VAL A 1 99 ? -8.109 9.473 31.785 1.00 96.94 99 VAL A N 1
ATOM 773 C CA . VAL A 1 99 ? -6.736 8.945 31.637 1.00 96.94 99 VAL A CA 1
ATOM 774 C C . VAL A 1 99 ? -6.584 8.159 30.329 1.00 96.94 99 VAL A C 1
ATOM 776 O O . VAL A 1 99 ? -5.568 8.273 29.640 1.00 96.94 99 VAL A O 1
ATOM 779 N N . ARG A 1 100 ? -7.610 7.395 29.931 1.00 95.94 100 ARG A N 1
ATOM 780 C CA . ARG A 1 100 ? -7.602 6.646 28.667 1.00 95.94 100 ARG A CA 1
ATOM 781 C C . ARG A 1 100 ? -7.662 7.563 27.442 1.00 95.94 100 ARG A C 1
ATOM 783 O O . ARG A 1 100 ? -6.978 7.281 26.462 1.00 95.94 100 ARG A O 1
ATOM 790 N N . GLU A 1 101 ? -8.443 8.640 27.491 1.00 93.75 101 GLU A N 1
ATOM 791 C CA . GLU A 1 101 ? -8.513 9.652 26.430 1.00 93.75 101 GLU A CA 1
ATOM 792 C C . GLU A 1 101 ? -7.159 10.350 26.253 1.00 93.75 101 GLU A C 1
ATOM 794 O O . GLU A 1 101 ? -6.615 10.338 25.151 1.00 93.75 101 GLU A O 1
ATOM 799 N N . GLN A 1 102 ? -6.556 10.846 27.340 1.00 94.19 102 GLN A N 1
ATOM 800 C CA . GLN A 1 102 ? -5.221 11.462 27.324 1.00 94.19 102 GLN A CA 1
ATOM 801 C C . GLN A 1 102 ? -4.156 10.520 26.742 1.00 94.19 102 GLN A C 1
ATOM 803 O O . GLN A 1 102 ? -3.365 10.926 25.889 1.00 94.19 102 GLN A O 1
ATOM 808 N N . THR A 1 103 ? -4.174 9.246 27.149 1.00 96.19 103 THR A N 1
ATOM 809 C CA . THR A 1 103 ? -3.253 8.217 26.635 1.00 96.19 103 THR A CA 1
ATOM 810 C C . THR A 1 103 ? -3.412 8.011 25.125 1.00 96.19 103 THR A C 1
ATOM 812 O O . THR A 1 103 ? -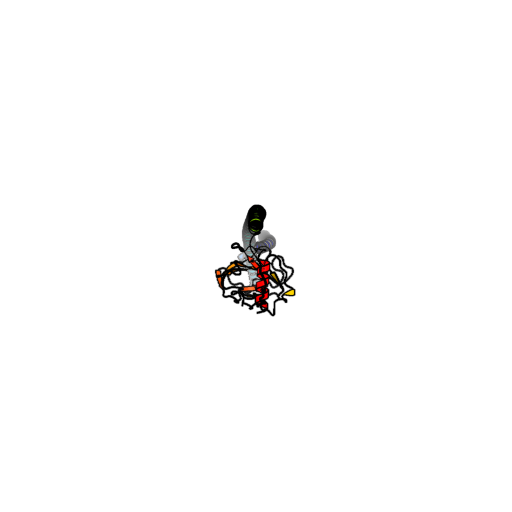2.423 8.014 24.394 1.00 96.19 103 THR A O 1
ATOM 815 N N . LEU A 1 104 ? -4.653 7.880 24.641 1.00 95.81 104 LEU A N 1
ATOM 816 C CA . LEU A 1 104 ? -4.950 7.714 23.214 1.00 95.81 104 LEU A CA 1
ATOM 817 C C . LEU A 1 104 ? -4.561 8.955 22.396 1.00 95.81 104 LEU A C 1
ATOM 819 O O . LEU A 1 104 ? -4.020 8.816 21.302 1.00 95.81 104 LEU A O 1
ATOM 823 N N . VAL A 1 105 ? -4.789 10.164 22.919 1.00 94.81 105 VAL A N 1
ATOM 824 C CA . VAL A 1 105 ? -4.360 11.415 22.270 1.00 94.81 105 VAL A CA 1
ATOM 825 C C . VAL A 1 105 ? -2.834 11.473 22.154 1.00 94.81 105 VAL A C 1
ATOM 827 O O . VAL A 1 105 ? -2.318 11.782 21.081 1.00 94.81 105 VAL A O 1
ATOM 830 N N . ALA A 1 106 ? -2.099 11.118 23.213 1.00 95.81 106 ALA A N 1
ATOM 831 C CA . ALA A 1 106 ? -0.637 11.073 23.186 1.00 95.81 106 ALA A CA 1
ATOM 832 C C . ALA A 1 106 ? -0.098 10.046 22.170 1.00 95.81 106 ALA A C 1
ATOM 834 O O . ALA A 1 106 ? 0.845 10.348 21.435 1.00 95.81 106 ALA A O 1
ATOM 835 N N . GLN A 1 107 ? -0.722 8.866 22.076 1.00 95.44 107 GLN A N 1
ATOM 836 C CA . GLN A 1 107 ? -0.392 7.845 21.074 1.00 95.44 107 GLN A CA 1
ATOM 837 C C . GLN A 1 107 ? -0.615 8.358 19.644 1.00 95.44 107 GLN A C 1
ATOM 839 O O . GLN A 1 107 ? 0.324 8.354 18.851 1.00 95.44 107 GLN A O 1
ATOM 844 N N . VAL A 1 108 ? -1.797 8.907 19.342 1.00 95.12 108 VAL A N 1
ATOM 845 C CA . VAL A 1 108 ? -2.126 9.460 18.013 1.00 95.12 108 VAL A CA 1
ATOM 846 C C . VAL A 1 108 ? -1.182 10.605 17.618 1.00 95.12 108 VAL A C 1
ATOM 848 O O . VAL A 1 108 ? -0.755 10.691 16.466 1.00 95.12 108 VAL A O 1
ATOM 851 N N . LEU A 1 109 ? -0.799 11.476 18.559 1.00 94.06 109 LEU A N 1
ATOM 852 C CA . LEU A 1 109 ? 0.187 12.532 18.302 1.00 94.06 109 LEU A CA 1
ATOM 853 C C . LEU A 1 109 ? 1.589 11.965 18.026 1.00 94.06 109 LEU A C 1
ATOM 855 O O . LEU A 1 109 ? 2.285 12.472 17.143 1.00 94.06 109 LEU A O 1
ATOM 859 N N . SER A 1 110 ? 1.997 10.916 18.745 1.00 96.19 110 SER A N 1
ATOM 860 C CA . SER A 1 110 ? 3.265 10.215 18.514 1.00 96.19 110 SER A CA 1
ATOM 861 C C . SER A 1 110 ? 3.302 9.562 17.129 1.00 96.19 110 SER A C 1
ATOM 863 O O . SER A 1 110 ? 4.230 9.814 16.359 1.00 96.19 110 SER A O 1
ATOM 865 N N . GLU A 1 111 ? 2.251 8.822 16.763 1.00 94.06 111 GLU A N 1
ATOM 866 C CA . GLU A 1 111 ? 2.083 8.206 15.442 1.00 94.06 111 GLU A CA 1
ATOM 867 C C . GLU A 1 111 ? 2.140 9.257 14.329 1.00 94.06 111 GLU A C 1
ATOM 869 O O . GLU A 1 111 ? 2.976 9.156 13.430 1.00 94.06 111 GLU A O 1
ATOM 874 N N . ARG A 1 112 ? 1.343 10.333 14.429 1.00 93.12 112 ARG A N 1
ATOM 875 C CA . ARG A 1 112 ? 1.355 11.453 13.469 1.00 93.12 112 ARG A CA 1
ATOM 876 C C . ARG A 1 112 ? 2.760 12.033 13.282 1.00 93.12 112 ARG A C 1
ATOM 878 O O . ARG A 1 112 ? 3.180 12.303 12.157 1.00 93.12 112 ARG A O 1
ATOM 885 N N . ASN A 1 113 ? 3.494 12.231 14.377 1.00 92.06 113 ASN A N 1
ATOM 886 C CA . ASN A 1 113 ? 4.861 12.749 14.337 1.00 92.06 113 ASN A CA 1
ATOM 887 C C . ASN A 1 113 ? 5.846 11.738 13.724 1.00 92.06 113 ASN A C 1
ATOM 889 O O . ASN A 1 113 ? 6.768 12.145 13.017 1.00 92.06 113 ASN A O 1
ATOM 893 N N . GLY A 1 114 ? 5.643 10.437 13.948 1.00 95.69 114 GLY A N 1
ATOM 894 C CA . GLY A 1 114 ? 6.376 9.357 13.288 1.00 95.69 114 GLY A CA 1
ATOM 895 C C . GLY A 1 114 ? 6.165 9.356 11.773 1.00 95.69 114 GLY A C 1
ATOM 896 O O . GLY A 1 114 ? 7.141 9.416 11.027 1.00 95.69 114 GLY A O 1
ATOM 897 N N . LEU A 1 115 ? 4.908 9.398 11.311 1.00 94.00 115 LEU A N 1
ATOM 898 C CA . LEU A 1 115 ? 4.580 9.482 9.882 1.00 94.00 115 LEU A CA 1
ATOM 899 C C . LEU A 1 115 ? 5.217 10.715 9.221 1.00 94.00 115 LEU A C 1
ATOM 901 O O . LEU A 1 115 ? 5.831 10.585 8.162 1.00 94.00 115 LEU A O 1
ATOM 905 N N . ALA A 1 116 ? 5.144 11.888 9.858 1.00 89.12 116 ALA A N 1
ATOM 906 C CA . ALA A 1 116 ? 5.748 13.115 9.335 1.00 89.12 116 ALA A CA 1
ATOM 907 C C . ALA A 1 116 ? 7.280 13.001 9.167 1.00 89.12 116 ALA A C 1
ATOM 909 O O . ALA A 1 116 ? 7.829 13.425 8.147 1.00 89.12 116 ALA A O 1
ATOM 910 N N . ARG A 1 117 ? 7.982 12.374 10.126 1.00 94.81 117 ARG A N 1
ATOM 911 C CA . ARG A 1 117 ? 9.429 12.092 10.013 1.00 94.81 117 ARG A CA 1
ATOM 912 C C . ARG A 1 117 ? 9.732 11.128 8.865 1.00 94.81 117 ARG A C 1
ATOM 914 O O . ARG A 1 117 ? 10.687 11.358 8.122 1.00 94.81 117 ARG A O 1
ATOM 921 N N . THR A 1 118 ? 8.924 10.081 8.699 1.00 93.50 118 THR A N 1
ATOM 922 C CA . THR A 1 118 ? 9.080 9.095 7.618 1.00 93.50 118 THR A CA 1
ATOM 923 C C . THR A 1 118 ? 8.880 9.737 6.247 1.00 93.50 118 THR A C 1
ATOM 925 O O . THR A 1 118 ? 9.737 9.587 5.377 1.00 93.50 118 THR A O 1
ATOM 928 N N . GLN A 1 119 ? 7.836 10.554 6.074 1.00 88.19 119 GLN A N 1
ATOM 929 C CA . GLN A 1 119 ? 7.617 11.339 4.854 1.00 88.19 119 GLN A CA 1
ATOM 930 C C . GLN A 1 119 ? 8.801 12.272 4.552 1.00 88.19 119 GLN A C 1
ATOM 932 O O . GLN A 1 119 ? 9.314 12.272 3.434 1.00 88.19 119 GLN A O 1
ATOM 937 N N . ALA A 1 120 ? 9.306 13.011 5.546 1.00 89.75 120 ALA A N 1
ATOM 938 C CA . ALA A 1 120 ? 10.485 13.869 5.385 1.00 89.75 120 ALA A CA 1
ATOM 939 C C . ALA A 1 120 ? 11.785 13.087 5.084 1.00 89.75 120 ALA A C 1
ATOM 941 O O . ALA A 1 120 ? 12.734 13.640 4.524 1.00 89.75 120 ALA A O 1
ATOM 942 N N . SER A 1 121 ? 11.865 11.804 5.450 1.00 94.12 121 SER A N 1
ATOM 943 C CA . SER A 1 121 ? 12.959 10.912 5.045 1.00 94.12 121 SER A CA 1
ATOM 944 C C . SER A 1 121 ? 12.825 10.490 3.579 1.00 94.12 121 SER A C 1
ATOM 946 O O . SER A 1 121 ? 13.773 10.651 2.811 1.00 94.12 121 SER A O 1
ATOM 948 N N . LEU A 1 122 ? 11.631 10.052 3.163 1.00 95.12 122 LEU A N 1
ATOM 949 C CA . LEU A 1 122 ? 11.334 9.660 1.780 1.00 95.12 122 LEU A CA 1
ATOM 950 C C . LEU A 1 122 ? 11.549 10.815 0.792 1.00 95.12 122 LEU A C 1
ATOM 952 O O . LEU A 1 122 ? 12.133 10.612 -0.270 1.00 95.12 122 LEU A O 1
ATOM 956 N N . TRP A 1 123 ? 11.154 12.042 1.148 1.00 88.69 123 TRP A N 1
ATOM 957 C CA . TRP A 1 123 ? 11.422 13.229 0.326 1.00 88.69 123 TRP A CA 1
ATOM 958 C C . TRP A 1 123 ? 12.919 13.500 0.146 1.00 88.69 123 TRP A C 1
ATOM 960 O O . TRP A 1 123 ? 13.356 13.766 -0.974 1.00 88.69 123 TRP A O 1
ATOM 970 N N . ARG A 1 124 ? 13.724 13.369 1.211 1.00 93.25 124 ARG A N 1
ATOM 971 C CA . ARG A 1 124 ? 15.188 13.502 1.119 1.00 93.25 124 ARG A CA 1
ATOM 972 C C . ARG A 1 124 ? 15.802 12.405 0.253 1.00 93.25 124 ARG A C 1
ATOM 974 O O . ARG A 1 124 ? 16.588 12.721 -0.631 1.00 93.25 124 ARG A O 1
ATOM 981 N N . GLN A 1 125 ? 15.397 11.147 0.437 1.00 92.25 125 GLN A N 1
ATOM 982 C CA . GLN A 1 125 ? 15.855 10.029 -0.396 1.00 92.25 125 GLN A CA 1
ATOM 983 C C . GLN A 1 125 ? 15.525 10.255 -1.879 1.00 92.25 125 GLN A C 1
ATOM 985 O O . GLN A 1 125 ? 16.410 10.129 -2.722 1.00 92.25 125 GLN A O 1
ATOM 990 N N . ARG A 1 126 ? 14.291 10.669 -2.205 1.00 92.50 126 ARG A N 1
ATOM 991 C CA . ARG A 1 126 ? 13.882 11.008 -3.580 1.00 92.50 126 ARG A CA 1
ATOM 992 C C . ARG A 1 126 ? 14.718 12.143 -4.172 1.00 92.50 126 ARG A C 1
ATOM 994 O O . ARG A 1 126 ? 15.167 12.016 -5.308 1.00 92.50 126 ARG A O 1
ATOM 1001 N N . ALA A 1 127 ? 14.978 13.209 -3.412 1.00 91.19 127 ALA A N 1
ATOM 1002 C CA . ALA A 1 127 ? 15.836 14.309 -3.853 1.00 91.19 127 ALA A CA 1
ATOM 1003 C C . ALA A 1 127 ? 17.277 13.840 -4.137 1.00 91.19 127 ALA A C 1
ATOM 1005 O O . ALA A 1 127 ? 17.838 14.169 -5.181 1.00 91.19 127 ALA A O 1
ATOM 1006 N N . THR A 1 128 ? 17.849 13.002 -3.266 1.00 94.06 128 THR A N 1
ATOM 1007 C CA . THR A 1 128 ? 19.171 12.392 -3.469 1.00 94.06 128 THR A CA 1
ATOM 1008 C C . THR A 1 128 ? 19.208 11.498 -4.715 1.00 94.06 128 THR A C 1
ATOM 1010 O O . THR A 1 128 ? 20.124 11.627 -5.527 1.00 94.06 128 THR A O 1
ATOM 1013 N N . VAL A 1 129 ? 18.206 10.635 -4.930 1.00 95.94 129 VAL A N 1
ATOM 1014 C CA . VAL A 1 129 ? 18.122 9.796 -6.143 1.00 95.94 129 VAL A CA 1
ATOM 1015 C C . VAL A 1 129 ? 17.982 10.649 -7.406 1.00 95.94 129 VAL A C 1
ATOM 1017 O O . VAL A 1 129 ? 18.670 10.384 -8.392 1.00 95.94 129 VAL A O 1
ATOM 1020 N N . ALA A 1 130 ? 17.157 11.700 -7.384 1.00 92.38 130 ALA A N 1
ATOM 1021 C CA . ALA A 1 130 ? 17.017 12.629 -8.505 1.00 92.38 130 ALA A CA 1
ATOM 1022 C C . ALA A 1 130 ? 18.346 13.336 -8.833 1.00 92.38 130 ALA A C 1
ATOM 1024 O O . ALA A 1 130 ? 18.738 13.394 -9.999 1.00 92.38 130 ALA A O 1
ATOM 1025 N N . GLN A 1 131 ? 19.087 13.787 -7.815 1.00 93.75 131 GLN A N 1
ATOM 1026 C CA . GLN A 1 131 ? 20.413 14.387 -7.976 1.00 93.75 131 GLN A CA 1
ATOM 1027 C C . GLN A 1 131 ? 21.417 13.402 -8.603 1.00 93.75 131 GLN A C 1
ATOM 1029 O O . GLN A 1 131 ? 22.106 13.753 -9.562 1.00 93.75 131 GLN A O 1
ATOM 1034 N N . PHE A 1 132 ? 21.471 12.150 -8.131 1.00 96.44 132 PHE A N 1
ATOM 1035 C CA . PHE A 1 132 ? 22.331 11.123 -8.731 1.00 96.44 132 PHE A CA 1
ATOM 1036 C C . PHE A 1 132 ? 21.929 10.783 -10.174 1.00 96.44 132 PHE A C 1
ATOM 1038 O O . PHE A 1 132 ? 22.807 10.657 -11.032 1.00 96.44 132 PHE A O 1
ATOM 1045 N N . ARG A 1 133 ? 20.624 10.685 -10.474 1.00 96.38 133 ARG A N 1
ATOM 1046 C CA . ARG A 1 133 ? 20.116 10.476 -11.842 1.00 96.38 133 ARG A CA 1
ATOM 1047 C C . ARG A 1 133 ? 20.512 11.635 -12.766 1.00 96.38 133 ARG A C 1
ATOM 1049 O O . ARG A 1 133 ? 20.981 11.371 -13.871 1.00 96.38 133 ARG A O 1
ATOM 1056 N N . ALA A 1 134 ? 20.429 12.887 -12.308 1.00 94.69 134 ALA A N 1
ATOM 1057 C CA . ALA A 1 134 ? 20.868 14.063 -13.065 1.00 94.69 134 ALA A CA 1
ATOM 1058 C C . ALA A 1 134 ? 22.384 14.048 -13.351 1.00 94.69 134 ALA A C 1
ATOM 1060 O O . ALA A 1 134 ? 22.796 14.217 -14.500 1.00 94.69 134 ALA A O 1
ATOM 1061 N N . ILE A 1 135 ? 23.218 13.746 -12.347 1.00 96.38 135 ILE A N 1
ATOM 1062 C CA . ILE A 1 135 ? 24.676 13.600 -12.523 1.00 96.38 135 ILE A CA 1
ATOM 1063 C C . ILE A 1 135 ? 24.994 12.490 -13.538 1.00 96.38 135 ILE A C 1
ATOM 1065 O O . ILE A 1 135 ? 25.815 12.682 -14.436 1.00 96.38 135 ILE A O 1
ATOM 1069 N N . LYS A 1 136 ? 24.319 11.336 -13.448 1.00 96.12 136 LYS A N 1
ATOM 1070 C CA . LYS A 1 136 ? 24.504 10.213 -14.385 1.00 96.12 136 LYS A CA 1
ATOM 1071 C C . LYS A 1 136 ? 23.990 10.509 -15.795 1.00 96.12 136 LYS A C 1
ATOM 1073 O O . LYS A 1 136 ? 24.561 10.005 -16.759 1.00 96.12 136 LYS A O 1
ATOM 1078 N N . ALA A 1 137 ? 22.947 11.323 -15.946 1.00 95.75 137 ALA A N 1
ATOM 1079 C CA . ALA A 1 137 ? 22.509 11.821 -17.248 1.00 95.75 137 ALA A CA 1
ATOM 1080 C C . ALA A 1 137 ? 23.574 12.736 -17.877 1.00 95.75 137 ALA A C 1
ATOM 1082 O O . ALA A 1 137 ? 23.960 12.503 -19.020 1.00 95.75 137 ALA A O 1
ATOM 1083 N N . GLY A 1 138 ? 24.133 13.679 -17.108 1.00 97.25 138 GLY A N 1
ATOM 1084 C CA . GLY A 1 138 ? 25.242 14.530 -17.555 1.00 97.25 138 GLY A CA 1
ATOM 1085 C C . GLY A 1 138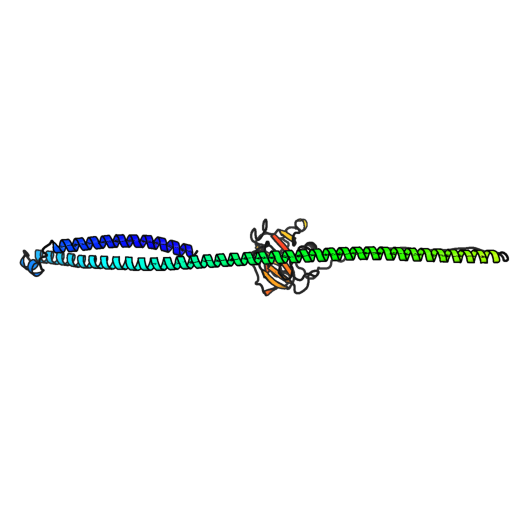 ? 26.485 13.730 -17.964 1.00 97.25 138 GLY A C 1
ATOM 1086 O O . GLY A 1 138 ? 27.022 13.944 -19.046 1.00 97.25 138 GLY A O 1
ATOM 1087 N N . GLN A 1 139 ? 26.893 12.739 -17.161 1.00 97.19 139 GLN A N 1
ATOM 1088 C CA . GLN A 1 139 ? 28.015 11.847 -17.497 1.00 97.19 139 GLN A CA 1
ATOM 1089 C C . GLN A 1 139 ? 27.791 11.093 -18.820 1.00 97.19 139 GLN A C 1
ATOM 1091 O O . GLN A 1 139 ? 28.709 11.016 -19.637 1.00 97.19 139 GLN A O 1
ATOM 1096 N N . ARG A 1 140 ? 26.576 10.576 -19.063 1.00 97.12 140 ARG A N 1
ATOM 1097 C CA . ARG A 1 140 ? 26.225 9.913 -20.332 1.00 97.12 140 ARG A CA 1
ATOM 1098 C C . ARG A 1 140 ? 26.227 10.882 -21.516 1.00 97.12 140 ARG A C 1
ATOM 1100 O O . ARG A 1 140 ? 26.743 10.525 -22.568 1.00 97.12 140 ARG A O 1
ATOM 1107 N N . ALA A 1 141 ? 25.708 12.098 -21.344 1.00 97.25 141 ALA A N 1
ATOM 1108 C CA . ALA A 1 141 ? 25.709 13.117 -22.393 1.00 97.25 141 ALA A CA 1
ATOM 1109 C C . ALA A 1 141 ? 27.140 13.504 -22.812 1.00 97.25 141 ALA A C 1
ATOM 1111 O O . ALA A 1 141 ? 27.447 13.512 -24.004 1.00 97.25 141 ALA A O 1
ATOM 1112 N N . SER A 1 142 ? 28.039 13.730 -21.846 1.00 97.56 142 SER A N 1
ATOM 1113 C CA . SER A 1 142 ? 29.456 14.009 -22.122 1.00 97.56 142 SER A CA 1
ATOM 1114 C C . SER A 1 142 ? 30.162 12.837 -22.811 1.00 97.56 142 SER A C 1
ATOM 1116 O O . SER A 1 142 ? 30.908 13.051 -23.763 1.00 97.56 142 SER A O 1
ATOM 1118 N N . ALA A 1 143 ? 29.900 11.597 -22.381 1.00 96.38 143 ALA A N 1
ATOM 1119 C CA . ALA A 1 143 ? 30.461 10.408 -23.024 1.00 96.38 143 ALA A CA 1
ATOM 1120 C C . ALA A 1 143 ? 29.964 10.240 -24.472 1.00 96.38 143 ALA A C 1
ATOM 1122 O O . ALA A 1 143 ? 30.758 9.938 -25.361 1.00 96.38 143 ALA A O 1
ATOM 1123 N N . GLN A 1 144 ? 28.678 10.492 -24.739 1.00 98.00 144 GLN A N 1
ATOM 1124 C CA . GLN A 1 144 ? 28.127 10.430 -26.095 1.00 98.00 144 GLN A CA 1
ATOM 1125 C C . GLN A 1 144 ? 28.706 11.526 -27.001 1.00 98.00 144 GLN A C 1
ATOM 1127 O O . GLN A 1 144 ? 29.029 11.259 -28.157 1.00 98.00 144 GLN A O 1
ATOM 1132 N N . ALA A 1 145 ? 28.878 12.747 -26.483 1.00 97.94 145 ALA A N 1
ATOM 1133 C CA . ALA A 1 145 ? 29.523 13.831 -27.219 1.00 97.94 145 ALA A CA 1
ATOM 1134 C C . ALA A 1 145 ? 30.971 13.474 -27.607 1.00 97.94 145 ALA A C 1
ATOM 1136 O O . ALA A 1 145 ? 31.383 13.726 -28.739 1.00 97.94 145 ALA A O 1
ATOM 1137 N N . GLU A 1 146 ? 31.713 12.826 -26.705 1.00 97.62 146 GLU A N 1
ATOM 1138 C CA . GLU A 1 146 ? 33.075 12.349 -26.960 1.00 97.62 146 GLU A CA 1
ATOM 1139 C C . GLU A 1 146 ? 33.119 11.221 -28.006 1.00 97.62 146 GLU A C 1
ATOM 1141 O O . GLU A 1 146 ? 33.938 11.269 -28.924 1.00 97.62 146 GLU A O 1
ATOM 1146 N N . VAL A 1 147 ? 32.196 10.251 -27.947 1.00 97.56 147 VAL A N 1
ATOM 1147 C CA . VAL A 1 147 ? 32.055 9.207 -28.982 1.00 97.56 147 VAL A CA 1
ATOM 1148 C C . VAL A 1 147 ? 31.785 9.830 -30.355 1.00 97.56 147 VAL A C 1
ATOM 1150 O O . VAL A 1 147 ? 32.477 9.503 -31.320 1.00 97.56 147 VAL A O 1
ATOM 1153 N N . ASN A 1 148 ? 30.847 10.777 -30.443 1.00 97.69 148 ASN A N 1
ATOM 1154 C CA . ASN A 1 148 ? 30.526 11.470 -31.694 1.00 97.69 148 ASN A CA 1
ATOM 1155 C C . ASN A 1 148 ? 31.744 12.254 -32.231 1.00 97.69 148 ASN A C 1
ATOM 1157 O O . ASN A 1 148 ? 32.026 12.236 -33.431 1.00 97.69 148 ASN A O 1
ATOM 1161 N N . ARG A 1 149 ? 32.509 12.907 -31.342 1.00 98.19 149 ARG A N 1
ATOM 1162 C CA . ARG A 1 149 ? 33.747 13.630 -31.681 1.00 98.19 149 ARG A CA 1
ATOM 1163 C C . ARG A 1 149 ? 34.808 12.689 -32.261 1.00 98.19 149 ARG A C 1
ATOM 1165 O O . ARG A 1 149 ? 35.401 13.001 -33.295 1.00 98.19 149 ARG A O 1
ATOM 1172 N N . LEU A 1 150 ? 35.025 11.534 -31.630 1.00 96.81 150 LEU A N 1
ATOM 1173 C CA . LEU A 1 150 ? 35.981 10.516 -32.075 1.00 96.81 150 LEU A CA 1
ATOM 1174 C C . LEU A 1 150 ? 35.566 9.870 -33.408 1.00 96.81 150 LEU A C 1
ATOM 1176 O O . LEU A 1 150 ? 36.414 9.685 -34.279 1.00 96.81 150 LEU A O 1
ATOM 1180 N N . GLN A 1 151 ? 34.275 9.596 -33.617 1.00 97.38 151 GLN A N 1
ATOM 1181 C CA . GLN A 1 151 ? 33.746 9.115 -34.903 1.00 97.38 151 GLN A CA 1
ATOM 1182 C C . GLN A 1 151 ? 33.967 10.131 -36.036 1.00 97.38 151 GLN A C 1
ATOM 1184 O O . GLN A 1 151 ? 34.377 9.754 -37.138 1.00 97.38 151 GLN A O 1
ATOM 1189 N N . GLY A 1 152 ? 33.770 11.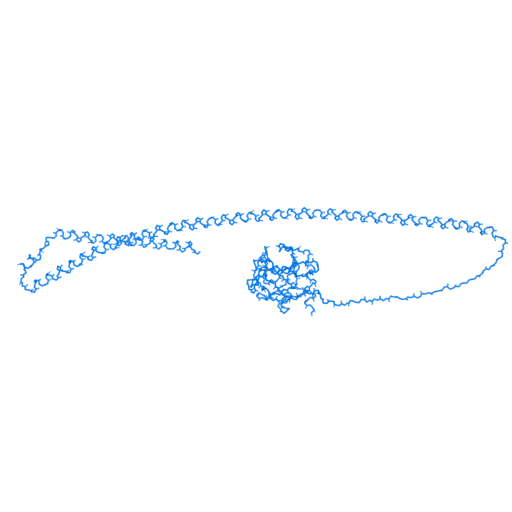425 -35.760 1.00 97.75 152 GLY A N 1
ATOM 1190 C CA . GLY A 1 152 ? 34.084 12.504 -36.700 1.00 97.75 152 GLY A CA 1
ATOM 1191 C C . GLY A 1 152 ? 35.572 12.547 -37.067 1.00 97.75 152 GLY A C 1
ATOM 1192 O O . GLY A 1 152 ? 35.913 12.596 -38.249 1.00 97.75 152 GLY A O 1
ATOM 1193 N N . GLN A 1 153 ? 36.464 12.447 -36.075 1.00 97.38 153 GLN A N 1
ATOM 1194 C CA . GLN A 1 153 ? 37.912 12.375 -36.312 1.00 97.38 153 GLN A CA 1
ATOM 1195 C C . GLN A 1 153 ? 38.312 11.134 -37.121 1.00 97.38 153 GLN A C 1
ATOM 1197 O O . GLN A 1 153 ? 39.083 11.251 -38.072 1.00 97.38 153 GLN A O 1
ATOM 1202 N N . LEU A 1 154 ? 37.765 9.958 -36.799 1.00 96.81 154 LEU A N 1
ATOM 1203 C CA . LEU A 1 154 ? 38.031 8.721 -37.537 1.00 96.81 154 LEU A CA 1
ATOM 1204 C C . LEU A 1 154 ? 37.625 8.850 -39.013 1.00 96.81 154 LEU A C 1
ATOM 1206 O O . LEU A 1 154 ? 38.402 8.490 -39.896 1.00 96.81 154 LEU A O 1
ATOM 1210 N N . SER A 1 155 ? 36.455 9.437 -39.276 1.00 96.25 155 SER A N 1
ATOM 1211 C CA . SER A 1 155 ? 35.948 9.682 -40.633 1.00 96.25 155 SER A CA 1
ATOM 1212 C C . SER A 1 155 ? 36.864 10.628 -41.425 1.00 96.25 155 SER A C 1
ATOM 1214 O O . SER A 1 155 ? 37.162 10.382 -42.594 1.00 96.25 155 SER A O 1
ATOM 1216 N N . GLN A 1 156 ? 37.378 11.683 -40.781 1.00 96.44 156 GLN A N 1
ATOM 1217 C CA . GLN A 1 156 ? 38.356 12.600 -41.381 1.00 96.44 156 GLN A CA 1
ATOM 1218 C C . GLN A 1 156 ? 39.693 11.906 -41.688 1.00 96.44 156 GLN A C 1
ATOM 1220 O O . GLN A 1 156 ? 40.243 12.097 -42.774 1.00 96.44 156 GLN A O 1
ATOM 1225 N N . LEU A 1 157 ? 40.201 11.068 -40.776 1.00 96.50 157 LEU A N 1
ATOM 1226 C CA . LEU A 1 157 ? 41.423 10.283 -40.991 1.00 96.50 157 LEU A CA 1
ATOM 1227 C C . LEU A 1 157 ? 41.266 9.295 -42.157 1.00 96.50 157 LEU A C 1
ATOM 1229 O O . LEU A 1 157 ? 42.154 9.205 -43.005 1.00 96.50 157 LEU A O 1
ATOM 1233 N N . GLN A 1 158 ? 40.131 8.595 -42.240 1.00 96.12 158 GLN A N 1
ATOM 1234 C CA . GLN A 1 158 ? 39.820 7.681 -43.343 1.00 96.12 158 GLN A CA 1
ATOM 1235 C C . GLN A 1 158 ? 39.768 8.414 -44.692 1.00 96.12 158 GLN A C 1
ATOM 1237 O O . GLN A 1 158 ? 40.391 7.966 -45.657 1.00 96.12 158 GLN A O 1
ATOM 1242 N N . ALA A 1 159 ? 39.105 9.574 -44.755 1.00 95.75 159 ALA A N 1
ATOM 1243 C CA . ALA A 1 159 ? 39.059 10.403 -45.960 1.00 95.75 159 ALA A CA 1
ATOM 1244 C C . ALA A 1 159 ? 40.454 10.913 -46.377 1.00 95.75 159 ALA A C 1
ATOM 1246 O O . ALA A 1 159 ? 40.801 10.880 -47.560 1.00 95.75 159 ALA A O 1
ATOM 1247 N N . ALA A 1 160 ? 41.287 11.330 -45.416 1.00 96.00 160 ALA A N 1
ATOM 1248 C CA . ALA A 1 160 ? 42.660 11.760 -45.676 1.00 96.00 160 ALA A CA 1
ATOM 1249 C C . ALA A 1 160 ? 43.539 10.617 -46.219 1.00 96.00 160 ALA A C 1
ATOM 1251 O O . ALA A 1 160 ? 44.300 10.825 -47.168 1.00 96.00 160 ALA A O 1
ATOM 1252 N N . LEU A 1 161 ? 43.401 9.407 -45.666 1.00 95.56 161 LEU A N 1
ATOM 1253 C CA . LEU A 1 161 ? 44.129 8.212 -46.101 1.00 95.56 161 LEU A CA 1
ATOM 1254 C C . LEU A 1 161 ? 43.696 7.783 -47.513 1.00 95.56 161 LEU A C 1
ATOM 1256 O O . LEU A 1 161 ? 44.549 7.560 -48.372 1.00 95.56 161 LEU A O 1
ATOM 1260 N N . ALA A 1 162 ? 42.390 7.771 -47.799 1.00 95.12 162 ALA A N 1
ATOM 1261 C CA . ALA A 1 162 ? 41.863 7.504 -49.139 1.00 95.12 162 ALA A CA 1
ATOM 1262 C C . ALA A 1 162 ? 42.363 8.531 -50.175 1.00 95.12 162 ALA A C 1
ATOM 1264 O O . ALA A 1 162 ? 42.805 8.155 -51.263 1.00 95.12 162 ALA A O 1
ATOM 1265 N N . ALA A 1 163 ? 42.377 9.822 -49.826 1.00 94.88 163 ALA A N 1
ATOM 1266 C CA . ALA A 1 163 ? 42.911 10.873 -50.690 1.00 94.88 163 ALA A CA 1
ATOM 1267 C C . ALA A 1 163 ? 44.427 10.728 -50.932 1.00 94.88 163 ALA A C 1
ATOM 1269 O O . ALA A 1 163 ? 44.895 10.963 -52.047 1.00 94.88 163 ALA A O 1
ATOM 1270 N N . ALA A 1 164 ? 45.202 10.318 -49.923 1.00 94.44 164 ALA A N 1
ATOM 1271 C CA . ALA A 1 164 ? 46.628 10.030 -50.076 1.00 94.44 164 ALA A CA 1
ATOM 1272 C C . ALA A 1 164 ? 46.875 8.818 -50.995 1.00 94.44 164 ALA A C 1
ATOM 1274 O O . ALA A 1 164 ? 47.698 8.903 -51.909 1.00 94.44 164 ALA A O 1
ATOM 1275 N N . ALA A 1 165 ? 46.116 7.731 -50.821 1.00 93.75 165 ALA A N 1
ATOM 1276 C CA . ALA A 1 165 ? 46.188 6.546 -51.676 1.00 93.75 165 ALA A CA 1
ATOM 1277 C C . ALA A 1 165 ? 45.828 6.863 -53.140 1.00 93.75 165 ALA A C 1
ATOM 1279 O O . ALA A 1 165 ? 46.534 6.441 -54.058 1.00 93.75 165 ALA A O 1
ATOM 1280 N N . ALA A 1 166 ? 44.790 7.674 -53.373 1.00 93.81 166 ALA A N 1
ATOM 1281 C CA . ALA A 1 166 ? 44.404 8.121 -54.711 1.00 93.81 166 ALA A CA 1
ATOM 1282 C C . ALA A 1 166 ? 45.510 8.948 -55.397 1.00 93.81 166 ALA A C 1
ATOM 1284 O O . ALA A 1 166 ? 45.815 8.713 -56.569 1.00 93.81 166 ALA A O 1
ATOM 1285 N N . ARG A 1 167 ? 46.166 9.867 -54.668 1.00 94.44 167 ARG A N 1
ATOM 1286 C CA . ARG A 1 167 ? 47.324 10.630 -55.180 1.00 94.44 167 ARG A CA 1
ATOM 1287 C C . ARG A 1 167 ? 48.502 9.717 -55.528 1.00 94.44 167 ARG A C 1
ATOM 1289 O O . ARG A 1 167 ? 49.093 9.882 -56.592 1.00 94.44 167 ARG A O 1
ATOM 1296 N N . ALA A 1 168 ? 48.815 8.740 -54.675 1.00 92.62 168 ALA A N 1
ATOM 1297 C CA . ALA A 1 168 ? 49.887 7.776 -54.928 1.00 92.62 168 ALA A CA 1
ATOM 1298 C C . ALA A 1 168 ? 49.608 6.921 -56.180 1.00 92.62 168 ALA A C 1
ATOM 1300 O O . ALA A 1 168 ? 50.480 6.773 -57.037 1.00 92.62 168 ALA A O 1
ATOM 1301 N N . ALA A 1 169 ? 48.374 6.431 -56.343 1.00 92.19 169 ALA A N 1
ATOM 1302 C CA . ALA A 1 169 ? 47.959 5.677 -57.525 1.00 92.19 169 ALA A CA 1
ATOM 1303 C C . ALA A 1 169 ? 48.004 6.522 -58.814 1.00 92.19 169 ALA A C 1
ATOM 1305 O O . ALA A 1 169 ? 48.434 6.031 -59.859 1.00 92.19 169 ALA A O 1
ATOM 1306 N N . ALA A 1 170 ? 47.606 7.797 -58.752 1.00 91.00 170 ALA A N 1
ATOM 1307 C CA . ALA A 1 170 ? 47.709 8.720 -59.882 1.00 91.00 170 ALA A CA 1
ATOM 1308 C C . ALA A 1 170 ? 49.174 8.979 -60.283 1.00 91.00 170 ALA A C 1
ATOM 1310 O O . ALA A 1 170 ? 49.507 8.896 -61.466 1.00 91.00 170 ALA A O 1
ATOM 1311 N N . ALA A 1 171 ? 50.062 9.207 -59.308 1.00 91.75 171 ALA A N 1
ATOM 1312 C CA . ALA A 1 171 ? 51.494 9.382 -59.549 1.00 91.75 171 ALA A CA 1
ATOM 1313 C C . ALA A 1 171 ? 52.142 8.127 -60.165 1.00 91.75 171 ALA A C 1
ATOM 1315 O O . ALA A 1 171 ? 52.904 8.236 -61.126 1.00 91.75 171 ALA A O 1
ATOM 1316 N N . ALA A 1 172 ? 51.788 6.931 -59.679 1.00 91.19 172 ALA A N 1
ATOM 1317 C CA . ALA A 1 172 ? 52.266 5.666 -60.237 1.00 91.19 172 ALA A CA 1
ATOM 1318 C C . ALA A 1 172 ? 51.825 5.468 -61.701 1.00 91.19 172 ALA A C 1
ATOM 1320 O O . ALA A 1 172 ? 52.648 5.122 -62.551 1.00 91.19 172 ALA A O 1
ATOM 1321 N N . ARG A 1 173 ? 50.555 5.761 -62.025 1.00 91.19 173 ARG A N 1
ATOM 1322 C CA . ARG A 1 173 ? 50.039 5.716 -63.407 1.00 91.19 173 ARG A CA 1
ATOM 1323 C C . ARG A 1 173 ? 50.750 6.714 -64.322 1.00 91.19 173 ARG A C 1
ATOM 1325 O O . ARG A 1 173 ? 51.113 6.347 -65.435 1.00 91.19 173 ARG A O 1
ATOM 1332 N N . ALA A 1 174 ? 50.990 7.941 -63.856 1.00 89.31 174 ALA A N 1
ATOM 1333 C CA . ALA A 1 174 ? 51.722 8.953 -64.619 1.00 89.31 174 ALA A CA 1
ATOM 1334 C C . ALA A 1 174 ? 53.172 8.516 -64.908 1.00 89.31 174 ALA A C 1
ATOM 1336 O O . ALA A 1 174 ? 53.636 8.624 -66.043 1.00 89.31 174 ALA A O 1
ATOM 1337 N N . ALA A 1 175 ? 53.862 7.943 -63.916 1.00 88.81 175 ALA A N 1
ATOM 1338 C CA . ALA A 1 175 ? 55.202 7.388 -64.094 1.00 88.81 175 ALA A CA 1
ATOM 1339 C C . ALA A 1 175 ? 55.222 6.205 -65.082 1.00 88.81 175 ALA A C 1
ATOM 1341 O O . ALA A 1 175 ? 56.109 6.128 -65.932 1.00 88.81 175 ALA A O 1
ATOM 1342 N N . GLN A 1 176 ? 54.237 5.302 -65.017 1.00 86.06 176 GLN A N 1
ATOM 1343 C CA . GLN A 1 176 ? 54.126 4.182 -65.955 1.00 86.06 176 GLN A CA 1
ATOM 1344 C C . GLN A 1 176 ? 53.846 4.664 -67.386 1.00 86.06 176 GLN A C 1
ATOM 1346 O O . GLN A 1 176 ? 54.521 4.220 -68.314 1.00 86.06 176 GLN A O 1
ATOM 1351 N N . ALA A 1 177 ? 52.925 5.615 -67.569 1.00 84.56 177 ALA A N 1
ATOM 1352 C CA . ALA A 1 177 ? 52.632 6.216 -68.870 1.00 84.56 177 ALA A CA 1
ATOM 1353 C C . ALA A 1 177 ? 53.872 6.889 -69.488 1.00 84.56 177 ALA A C 1
ATOM 1355 O O . ALA A 1 177 ? 54.146 6.698 -70.671 1.00 84.56 177 ALA A O 1
ATOM 1356 N N . ALA A 1 178 ? 54.678 7.593 -68.683 1.00 85.19 178 ALA A N 1
ATOM 1357 C CA . ALA A 1 178 ? 55.939 8.178 -69.138 1.00 85.19 178 ALA A CA 1
ATOM 1358 C C . ALA A 1 178 ? 56.950 7.116 -69.622 1.00 85.19 178 ALA A C 1
ATOM 1360 O O . ALA A 1 178 ? 57.607 7.320 -70.643 1.00 85.19 178 ALA A O 1
ATOM 1361 N N . ARG A 1 179 ? 57.045 5.954 -68.954 1.00 84.88 179 ARG A N 1
ATOM 1362 C CA . ARG A 1 179 ? 57.908 4.842 -69.409 1.00 84.88 179 ARG A CA 1
ATOM 1363 C C . ARG A 1 179 ? 57.389 4.165 -70.681 1.00 84.88 179 ARG A C 1
ATOM 1365 O O . ARG A 1 179 ? 58.192 3.805 -71.542 1.00 84.88 179 ARG A O 1
ATOM 1372 N N . VAL A 1 180 ? 56.071 4.021 -70.833 1.00 82.50 180 VAL A N 1
ATOM 1373 C CA . VAL A 1 180 ? 55.463 3.499 -72.073 1.00 82.50 180 VAL A CA 1
ATOM 1374 C C . VAL A 1 180 ? 55.701 4.463 -73.241 1.00 82.50 180 VAL A C 1
ATOM 1376 O O . VAL A 1 180 ? 56.078 4.024 -74.320 1.00 82.50 180 VAL A O 1
ATOM 1379 N N . ALA A 1 181 ? 55.596 5.777 -73.027 1.00 78.19 181 ALA A N 1
ATOM 1380 C CA . ALA A 1 181 ? 55.913 6.770 -74.057 1.00 78.19 181 ALA A CA 1
ATOM 1381 C C . ALA A 1 181 ? 57.399 6.737 -74.479 1.00 78.19 181 ALA A C 1
ATOM 1383 O O . ALA A 1 181 ? 57.701 6.796 -75.669 1.00 78.19 181 ALA A O 1
ATOM 1384 N N . GLN A 1 182 ? 58.327 6.580 -73.526 1.00 76.06 182 GLN A N 1
ATOM 1385 C CA . GLN A 1 182 ? 59.763 6.438 -73.814 1.00 76.06 182 GLN A CA 1
ATOM 1386 C C . GLN A 1 182 ? 60.080 5.162 -74.612 1.00 76.06 182 GLN A C 1
ATOM 1388 O O . GLN A 1 182 ? 60.821 5.216 -75.591 1.00 76.06 182 GLN A O 1
ATOM 1393 N N . THR A 1 183 ? 59.491 4.025 -74.234 1.00 74.75 183 THR A N 1
ATOM 1394 C CA . THR A 1 183 ? 59.695 2.749 -74.944 1.00 74.75 183 THR A CA 1
ATOM 1395 C C . THR A 1 183 ? 59.021 2.732 -76.316 1.00 74.75 183 THR A C 1
ATOM 1397 O O . THR A 1 183 ? 59.617 2.234 -77.268 1.00 74.75 183 THR A O 1
ATOM 1400 N N . ALA A 1 184 ? 57.848 3.352 -76.477 1.00 66.31 184 ALA A N 1
ATOM 1401 C CA . ALA A 1 184 ? 57.207 3.533 -77.781 1.00 66.31 184 ALA A CA 1
ATOM 1402 C C . ALA A 1 184 ? 58.042 4.420 -78.726 1.00 66.31 184 ALA A C 1
ATOM 1404 O O . ALA A 1 184 ? 58.187 4.087 -79.900 1.00 66.31 184 ALA A O 1
ATOM 1405 N N . ALA A 1 185 ? 58.667 5.491 -78.218 1.00 61.84 185 ALA A N 1
ATOM 1406 C CA . ALA A 1 185 ? 59.588 6.316 -79.005 1.00 61.84 185 ALA A CA 1
ATOM 1407 C C . ALA A 1 185 ? 60.824 5.522 -79.479 1.00 61.84 185 ALA A C 1
ATOM 1409 O O . ALA A 1 185 ? 61.241 5.659 -80.630 1.00 61.84 185 ALA A O 1
ATOM 1410 N N . GLN A 1 186 ? 61.361 4.638 -78.629 1.00 58.69 186 GLN A N 1
ATOM 1411 C CA . GLN A 1 186 ? 62.461 3.723 -78.974 1.00 58.69 186 GLN A CA 1
ATOM 1412 C C . GLN A 1 186 ? 62.036 2.576 -79.909 1.00 58.69 186 GLN A C 1
ATOM 1414 O O . GLN A 1 186 ? 62.874 2.039 -80.626 1.00 58.69 186 GLN A O 1
ATOM 1419 N N . SER A 1 187 ? 60.746 2.229 -79.938 1.00 50.16 187 SER A N 1
ATOM 1420 C CA . SER A 1 187 ? 60.180 1.140 -80.754 1.00 50.16 187 SER A CA 1
ATOM 1421 C C . SER A 1 187 ? 59.712 1.593 -82.143 1.00 50.16 187 SER A C 1
ATOM 1423 O O . SER A 1 187 ? 59.061 0.835 -82.859 1.00 50.16 187 SER A O 1
ATOM 1425 N N . SER A 1 188 ? 60.067 2.808 -82.574 1.00 49.59 188 SER A N 1
ATOM 1426 C CA . SER A 1 188 ? 59.761 3.358 -83.908 1.00 49.59 188 SER A CA 1
ATOM 1427 C C . SER A 1 188 ? 60.539 2.689 -85.066 1.00 49.59 188 SER A C 1
ATOM 1429 O O . SER A 1 188 ? 60.698 3.262 -86.142 1.00 49.59 188 SER A O 1
ATOM 1431 N N . SER A 1 189 ? 60.992 1.447 -84.862 1.00 44.62 189 SER A N 1
ATOM 1432 C CA . SER A 1 189 ? 61.794 0.634 -85.779 1.00 44.62 189 SER A CA 1
ATOM 1433 C C . SER A 1 189 ? 61.291 -0.818 -85.946 1.00 44.62 189 SER A C 1
ATOM 1435 O O . SER A 1 189 ? 62.069 -1.677 -86.356 1.00 44.62 189 SER A O 1
ATOM 1437 N N . SER A 1 190 ? 60.011 -1.141 -85.671 1.00 37.31 190 SER A N 1
ATOM 1438 C CA . SER A 1 190 ? 59.388 -2.405 -86.156 1.00 37.31 190 SER A CA 1
ATOM 1439 C C . SER A 1 190 ? 57.837 -2.462 -86.161 1.00 37.31 190 SER A C 1
ATOM 1441 O O . SER A 1 190 ? 57.181 -2.560 -85.132 1.00 37.31 190 SER A O 1
ATOM 1443 N N . SER A 1 191 ? 57.272 -2.447 -87.375 1.00 35.50 191 SER A N 1
ATOM 1444 C CA . SER A 1 191 ? 56.093 -3.194 -87.894 1.00 35.50 191 SER A CA 1
ATOM 1445 C C . SER A 1 191 ? 54.900 -3.652 -87.003 1.00 35.50 191 SER A C 1
ATOM 1447 O O . SER A 1 191 ? 54.968 -4.679 -86.337 1.00 35.50 191 SER A O 1
ATOM 1449 N N . SER A 1 192 ? 53.740 -3.011 -87.243 1.00 37.84 192 SER A N 1
ATOM 1450 C CA . SER A 1 192 ? 52.412 -3.577 -87.640 1.00 37.84 192 SER A CA 1
ATOM 1451 C C . SER A 1 192 ? 51.606 -4.618 -86.814 1.00 37.84 192 SER A C 1
ATOM 1453 O O . SER A 1 192 ? 52.041 -5.749 -86.627 1.00 37.84 192 SER A O 1
ATOM 1455 N N . GLY A 1 193 ? 50.308 -4.302 -86.614 1.00 34.31 193 GLY A N 1
ATOM 1456 C CA . GLY A 1 193 ? 49.177 -5.235 -86.365 1.00 34.31 193 GLY A CA 1
ATOM 1457 C C . GLY A 1 193 ? 48.800 -5.449 -84.883 1.00 34.31 193 GLY A C 1
ATOM 1458 O O . GLY A 1 193 ? 49.676 -5.450 -84.034 1.00 34.31 193 GLY A O 1
ATOM 1459 N N . GLY A 1 194 ? 47.536 -5.634 -84.463 1.00 32.84 194 GLY A N 1
ATOM 1460 C CA . GLY A 1 194 ? 46.236 -5.511 -85.145 1.00 32.84 194 GLY A CA 1
ATOM 1461 C C . GLY A 1 194 ? 45.085 -6.235 -84.396 1.00 32.84 194 GLY A C 1
ATOM 1462 O O . GLY A 1 194 ? 45.198 -7.426 -84.154 1.00 32.84 194 GLY A O 1
ATOM 1463 N N . GLY A 1 195 ? 43.969 -5.542 -84.101 1.00 31.72 195 GLY A N 1
ATOM 1464 C CA . GLY A 1 195 ? 42.610 -6.116 -83.911 1.00 31.72 195 GLY A CA 1
ATOM 1465 C C . GLY A 1 195 ? 42.162 -6.766 -82.570 1.00 31.72 195 GLY A C 1
ATOM 1466 O O . GLY A 1 195 ? 42.749 -7.734 -82.115 1.00 31.72 195 GLY A O 1
ATOM 1467 N N . GLY A 1 196 ? 40.984 -6.340 -82.061 1.00 30.11 196 GLY A N 1
ATOM 1468 C CA . GLY A 1 196 ? 39.855 -7.262 -81.763 1.00 30.11 196 GLY A CA 1
ATOM 1469 C C . GLY A 1 196 ? 39.422 -7.625 -80.314 1.00 30.11 196 GLY A C 1
ATOM 1470 O O . GLY A 1 196 ? 40.073 -8.428 -79.666 1.00 30.11 196 GLY A O 1
ATOM 1471 N N . GLY A 1 197 ? 38.191 -7.224 -79.924 1.00 28.59 197 GLY A N 1
ATOM 1472 C CA . GLY A 1 197 ? 37.113 -8.175 -79.521 1.00 28.59 197 GLY A CA 1
ATOM 1473 C C . GLY A 1 197 ? 36.717 -8.426 -78.035 1.00 28.59 197 GLY A C 1
ATOM 1474 O O . GLY A 1 197 ? 37.566 -8.717 -77.206 1.00 28.59 197 GLY A O 1
ATOM 1475 N N . GLY A 1 198 ? 35.389 -8.470 -77.762 1.00 27.78 198 GLY A N 1
ATOM 1476 C CA . GLY A 1 198 ? 34.707 -9.106 -76.588 1.00 27.78 198 GLY A CA 1
ATOM 1477 C C . GLY A 1 198 ? 34.704 -8.317 -75.253 1.00 27.78 198 GLY A C 1
ATOM 1478 O O . GLY A 1 198 ? 35.654 -7.605 -74.979 1.00 27.78 198 GLY A O 1
ATOM 1479 N N . GLY A 1 199 ? 33.712 -8.328 -74.341 1.00 27.52 199 GLY A N 1
ATOM 1480 C CA . GLY A 1 199 ? 32.492 -9.145 -74.137 1.00 27.52 199 GLY A CA 1
ATOM 1481 C C . GLY A 1 199 ? 32.628 -10.082 -72.911 1.00 27.52 199 GLY A C 1
ATOM 1482 O O . GLY A 1 199 ? 33.639 -10.764 -72.824 1.00 27.52 199 GLY A O 1
ATOM 1483 N N . GLY A 1 200 ? 31.709 -10.214 -71.935 1.00 27.52 200 GLY A N 1
ATOM 1484 C CA . GLY A 1 200 ? 30.407 -9.575 -71.616 1.00 27.52 200 GLY A CA 1
ATOM 1485 C C . GLY A 1 200 ? 29.663 -10.389 -70.513 1.00 27.52 200 GLY A C 1
ATOM 1486 O O . GLY A 1 200 ? 29.874 -11.598 -70.460 1.00 27.52 200 GLY A O 1
ATOM 1487 N N . GLY A 1 201 ? 28.828 -9.806 -69.619 1.00 26.59 201 GLY A N 1
ATOM 1488 C CA . GLY A 1 201 ? 28.306 -10.583 -68.460 1.00 26.59 201 GLY A CA 1
ATOM 1489 C C . GLY A 1 201 ? 27.250 -9.973 -67.502 1.00 26.59 201 GLY A C 1
ATOM 1490 O O . GLY A 1 201 ? 27.593 -9.230 -66.594 1.00 26.59 201 GLY A O 1
ATOM 1491 N N . PHE A 1 202 ? 25.991 -10.371 -67.724 1.00 25.27 202 PHE A N 1
ATOM 1492 C CA . PHE A 1 202 ? 24.810 -10.655 -66.863 1.00 25.27 202 PHE A CA 1
ATOM 1493 C C . PHE A 1 202 ? 24.602 -10.194 -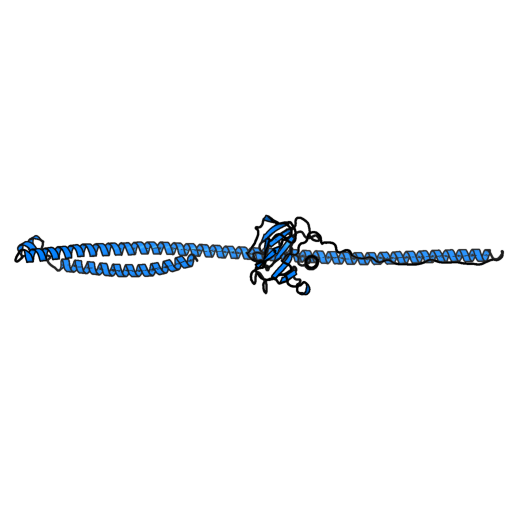65.384 1.00 25.27 202 PHE A C 1
ATOM 1495 O O . PHE A 1 202 ? 25.504 -10.059 -64.568 1.00 25.27 202 PHE A O 1
ATOM 1502 N N . THR A 1 203 ? 23.299 -10.048 -65.080 1.00 32.31 203 THR A N 1
ATOM 1503 C CA . THR A 1 203 ? 22.535 -9.747 -63.833 1.00 32.31 203 THR A CA 1
ATOM 1504 C C . THR A 1 203 ? 22.265 -11.021 -62.967 1.00 32.31 203 THR A C 1
ATOM 1506 O O . THR A 1 203 ? 22.824 -12.050 -63.345 1.00 32.31 203 THR A O 1
ATOM 1509 N N . PRO A 1 204 ? 21.383 -11.091 -61.917 1.00 37.56 204 PRO A N 1
ATOM 1510 C CA . PRO A 1 204 ? 20.476 -10.106 -61.274 1.00 37.56 204 PRO A CA 1
ATOM 1511 C C . PRO A 1 204 ? 20.454 -10.125 -59.709 1.00 37.56 204 PRO A C 1
ATOM 1513 O O . PRO A 1 204 ? 21.311 -10.717 -59.063 1.00 37.56 204 PRO A O 1
ATOM 1516 N N . ALA A 1 205 ? 19.450 -9.473 -59.099 1.00 31.39 205 ALA A N 1
ATOM 1517 C CA . ALA A 1 205 ? 19.171 -9.450 -57.652 1.00 31.39 205 ALA A CA 1
ATOM 1518 C C . ALA A 1 205 ? 18.131 -10.506 -57.202 1.00 31.39 205 ALA A C 1
ATOM 1520 O O . ALA A 1 205 ? 17.317 -10.946 -58.011 1.00 31.39 205 ALA A O 1
ATOM 1521 N N . ILE A 1 206 ? 18.094 -10.827 -55.898 1.00 26.20 206 ILE A N 1
ATOM 1522 C CA . ILE A 1 206 ? 16.986 -11.530 -55.212 1.00 26.20 206 ILE A CA 1
ATOM 1523 C C . ILE A 1 206 ? 16.711 -10.861 -53.854 1.00 26.20 206 ILE A C 1
ATOM 1525 O O . ILE A 1 206 ? 17.641 -10.439 -53.168 1.00 26.20 206 ILE A O 1
ATOM 1529 N N . ALA A 1 207 ? 15.433 -10.798 -53.468 1.00 29.69 207 ALA A N 1
ATOM 1530 C CA . ALA A 1 207 ? 14.965 -10.360 -52.156 1.00 29.69 207 ALA A CA 1
ATOM 1531 C C . ALA A 1 207 ? 14.132 -11.459 -51.470 1.00 29.69 207 ALA A C 1
ATOM 1533 O O . ALA A 1 207 ? 13.322 -12.117 -52.117 1.00 29.69 207 ALA A O 1
ATOM 1534 N N . THR A 1 208 ? 14.295 -11.591 -50.154 1.00 25.31 208 THR A N 1
ATOM 1535 C CA . THR A 1 208 ? 13.456 -12.350 -49.203 1.00 25.31 208 THR A CA 1
ATOM 1536 C C . THR A 1 208 ? 13.638 -11.672 -47.837 1.00 25.31 208 THR A C 1
ATOM 1538 O O . THR A 1 208 ? 14.759 -11.292 -47.517 1.00 25.31 208 THR A O 1
ATOM 1541 N N . GLY A 1 209 ? 12.646 -11.458 -46.977 1.00 24.36 209 GLY A N 1
ATOM 1542 C CA . GLY A 1 209 ? 11.327 -12.081 -46.874 1.00 24.36 209 GLY A CA 1
ATOM 1543 C C . GLY A 1 209 ? 11.155 -12.543 -45.423 1.00 24.36 209 GLY A C 1
ATOM 1544 O O . GLY A 1 209 ? 11.714 -13.567 -45.046 1.00 24.36 209 GLY A O 1
ATOM 1545 N N . SER A 1 210 ? 10.473 -11.747 -44.595 1.00 26.50 210 SER A N 1
ATOM 1546 C CA . SER A 1 210 ? 10.386 -11.964 -43.142 1.00 26.50 210 SER A CA 1
ATOM 1547 C C . SER A 1 210 ? 9.571 -13.204 -42.765 1.00 26.50 210 SER A C 1
ATOM 1549 O O . SER A 1 210 ? 8.544 -13.482 -43.381 1.00 26.50 210 SER A O 1
ATOM 1551 N N . ALA A 1 211 ? 9.962 -13.874 -41.679 1.00 26.09 211 ALA A N 1
ATOM 1552 C CA . ALA A 1 211 ? 9.124 -14.841 -40.973 1.00 26.09 211 ALA A CA 1
ATOM 1553 C C . ALA A 1 211 ? 8.570 -14.208 -39.679 1.00 26.09 211 ALA A C 1
ATOM 1555 O O . ALA A 1 211 ? 9.334 -13.550 -38.967 1.00 26.09 211 ALA A O 1
ATOM 1556 N N . PRO A 1 212 ? 7.281 -14.396 -39.336 1.00 31.58 212 PRO A N 1
ATOM 1557 C CA . PRO A 1 212 ? 6.756 -13.989 -38.039 1.00 31.58 212 PRO A CA 1
ATOM 1558 C C . PRO A 1 212 ? 7.242 -14.971 -36.966 1.00 31.58 212 PRO A C 1
ATOM 1560 O O . PRO A 1 212 ? 6.782 -16.109 -36.888 1.00 31.58 212 PRO A O 1
ATOM 1563 N N . SER A 1 213 ? 8.193 -14.538 -36.141 1.00 28.86 213 SER A N 1
ATOM 1564 C CA . SER A 1 213 ? 8.619 -15.297 -34.964 1.00 28.86 213 SER A CA 1
ATOM 1565 C C . SER A 1 213 ? 7.635 -15.066 -33.821 1.00 28.86 213 SER A C 1
ATOM 1567 O O . SER A 1 213 ? 7.421 -13.923 -33.421 1.00 28.86 213 SER A O 1
ATOM 1569 N N . SER A 1 214 ? 7.099 -16.138 -33.233 1.00 37.47 214 SER A N 1
ATOM 1570 C CA . SER A 1 214 ? 6.417 -16.074 -31.935 1.00 37.47 214 SER A CA 1
ATOM 1571 C C . SER A 1 214 ? 7.389 -15.525 -30.884 1.00 37.47 214 SER A C 1
ATOM 1573 O O . SER A 1 214 ? 8.440 -16.123 -30.637 1.00 37.47 214 SER A O 1
ATOM 1575 N N . SER A 1 215 ? 7.089 -14.362 -30.307 1.00 44.28 215 SER A N 1
ATOM 1576 C CA . SER A 1 215 ? 8.056 -13.568 -29.545 1.00 44.28 215 SER A CA 1
ATOM 1577 C C . SER A 1 215 ? 8.314 -14.102 -28.131 1.00 44.28 215 SER A C 1
ATOM 1579 O O . SER A 1 215 ? 7.638 -13.729 -27.174 1.00 44.28 215 SER A O 1
ATOM 1581 N N . GLY A 1 216 ? 9.354 -14.929 -27.995 1.00 57.97 216 GLY A N 1
ATOM 1582 C CA . GLY A 1 216 ? 10.248 -14.927 -26.826 1.00 57.97 216 GLY A CA 1
ATOM 1583 C C . GLY A 1 216 ? 9.663 -15.271 -25.449 1.00 57.97 216 GLY A C 1
ATOM 1584 O O . GLY A 1 216 ? 10.315 -14.983 -24.453 1.00 57.97 216 GLY A O 1
ATOM 1585 N N . GLY A 1 217 ? 8.470 -15.866 -25.367 1.00 76.12 217 GLY A N 1
ATOM 1586 C CA . GLY A 1 217 ? 7.828 -16.197 -24.087 1.00 76.12 217 GLY A CA 1
ATOM 1587 C C . GLY A 1 217 ? 7.063 -15.041 -23.428 1.00 76.12 217 GLY A C 1
ATOM 1588 O O . GLY A 1 217 ? 6.737 -15.143 -22.248 1.00 76.12 217 GLY A O 1
ATOM 1589 N N . PHE A 1 218 ? 6.760 -13.970 -24.172 1.00 91.56 218 PHE A N 1
ATOM 1590 C CA . PHE A 1 218 ? 5.880 -12.892 -23.714 1.00 91.56 218 PHE A CA 1
ATOM 1591 C C . PHE A 1 218 ? 4.401 -13.245 -23.951 1.00 91.56 218 PHE A C 1
ATOM 1593 O O . PHE A 1 218 ? 4.010 -13.575 -25.071 1.00 91.56 218 PHE A O 1
ATOM 1600 N N . THR A 1 219 ? 3.572 -13.142 -22.913 1.00 94.19 219 THR A N 1
ATOM 1601 C CA . THR A 1 219 ? 2.111 -13.335 -22.964 1.00 94.19 219 THR A CA 1
ATOM 1602 C C . THR A 1 219 ? 1.393 -11.990 -22.880 1.00 94.19 219 THR A C 1
ATOM 1604 O O . THR A 1 219 ? 1.833 -11.101 -22.159 1.00 94.19 219 THR A O 1
ATOM 1607 N N . PHE A 1 220 ? 0.280 -11.817 -23.600 1.00 96.94 220 PHE A N 1
ATOM 1608 C CA . PHE A 1 220 ? -0.518 -10.590 -23.510 1.00 96.94 220 PHE A CA 1
ATOM 1609 C C . PHE A 1 220 ? -1.165 -10.470 -22.106 1.00 96.94 220 PHE A C 1
ATOM 1611 O O . PHE A 1 220 ? -1.762 -11.445 -21.649 1.00 96.94 220 PHE A O 1
ATOM 1618 N N . PRO A 1 221 ? -1.068 -9.319 -21.409 1.00 97.12 221 PRO A N 1
ATOM 1619 C CA . PRO A 1 221 ? -1.337 -9.213 -19.966 1.00 97.12 221 PRO A CA 1
ATOM 1620 C C . PRO A 1 221 ? -2.817 -9.228 -19.558 1.00 97.12 221 PRO A C 1
ATOM 1622 O O . PRO A 1 221 ? -3.107 -9.117 -18.374 1.00 97.12 221 PRO A O 1
ATOM 1625 N N . LEU A 1 222 ? -3.757 -9.303 -20.501 1.00 96.31 222 LEU A N 1
ATOM 1626 C CA . LEU A 1 222 ? -5.197 -9.183 -20.248 1.00 96.31 222 LEU A CA 1
ATOM 1627 C C . LEU A 1 222 ? -5.987 -10.165 -21.133 1.00 96.31 222 LEU A C 1
ATOM 1629 O O . LEU A 1 222 ? -5.493 -10.583 -22.185 1.00 96.31 222 LEU A O 1
ATOM 1633 N N . PRO A 1 223 ? -7.258 -10.470 -20.818 1.00 94.81 223 PRO A N 1
ATOM 1634 C CA . PRO A 1 223 ? -8.184 -11.012 -21.805 1.00 94.81 223 PRO A CA 1
ATOM 1635 C C . PRO A 1 223 ? -8.271 -10.066 -23.017 1.00 94.81 223 PRO A C 1
ATOM 1637 O O . PRO A 1 223 ? -8.694 -8.916 -22.883 1.00 94.81 223 PRO A O 1
ATOM 1640 N N . LYS A 1 224 ? -7.920 -10.538 -24.225 1.00 92.50 224 LYS A N 1
ATOM 1641 C CA . LYS A 1 224 ? -7.912 -9.705 -25.453 1.00 92.50 224 LYS A CA 1
ATOM 1642 C C . LYS A 1 224 ? -9.264 -9.037 -25.760 1.00 92.50 224 LYS A C 1
ATOM 1644 O O . LYS A 1 224 ? -9.289 -7.999 -26.408 1.00 92.50 224 LYS A O 1
ATOM 1649 N N . SER A 1 225 ? -10.370 -9.624 -25.292 1.00 92.00 225 SER A N 1
ATOM 1650 C CA . SER A 1 225 ? -11.738 -9.102 -25.422 1.00 92.00 225 SER A CA 1
ATOM 1651 C C . SER A 1 225 ? -12.094 -7.979 -24.439 1.00 92.00 225 SER A C 1
ATOM 1653 O O . SER A 1 225 ? -13.110 -7.320 -24.633 1.00 92.00 225 SER A O 1
ATOM 1655 N N . ALA A 1 226 ? -11.311 -7.799 -23.372 1.00 90.25 226 ALA A N 1
ATOM 1656 C CA . ALA A 1 226 ? -11.488 -6.736 -22.380 1.00 90.25 226 ALA A CA 1
ATOM 1657 C C . ALA A 1 226 ? -10.584 -5.524 -22.665 1.00 90.25 226 ALA A C 1
ATOM 1659 O O . ALA A 1 226 ? -10.958 -4.396 -22.354 1.00 90.25 226 ALA A O 1
ATOM 1660 N N . ALA A 1 227 ? -9.419 -5.757 -23.276 1.00 94.56 227 ALA A N 1
ATOM 1661 C CA . ALA A 1 227 ? -8.495 -4.715 -23.711 1.00 94.56 227 ALA A CA 1
ATOM 1662 C C . ALA A 1 227 ? -9.054 -3.884 -24.880 1.00 94.56 227 ALA A C 1
ATOM 1664 O O . ALA A 1 227 ? -9.583 -4.426 -25.853 1.00 94.56 227 ALA A O 1
ATOM 1665 N N . SER A 1 228 ? -8.862 -2.565 -24.821 1.00 95.00 228 SER A N 1
ATOM 1666 C CA . SER A 1 228 ? -9.096 -1.666 -25.952 1.00 95.00 228 SER A CA 1
ATOM 1667 C C . SER A 1 228 ? -8.203 -2.041 -27.152 1.00 95.00 228 SER A C 1
ATOM 1669 O O . SER A 1 228 ? -7.153 -2.665 -26.971 1.00 95.00 228 SER A O 1
ATOM 1671 N N . PRO A 1 229 ? -8.582 -1.704 -28.400 1.00 90.81 229 PRO A N 1
ATOM 1672 C CA . PRO A 1 229 ? -7.814 -2.115 -29.574 1.00 90.81 229 PRO A CA 1
ATOM 1673 C C . PRO A 1 229 ? -6.452 -1.392 -29.656 1.00 90.81 229 PRO A C 1
ATOM 1675 O O . PRO A 1 229 ? -6.377 -0.220 -29.278 1.00 90.81 229 PRO A O 1
ATOM 1678 N N . PRO A 1 230 ? -5.399 -2.011 -30.233 1.00 91.44 230 PRO A N 1
ATOM 1679 C CA . PRO A 1 230 ? -4.026 -1.482 -30.223 1.00 91.44 230 PRO A CA 1
ATOM 1680 C C . PRO A 1 230 ? -3.833 -0.041 -30.710 1.00 91.44 230 PRO A C 1
ATOM 1682 O O . PRO A 1 230 ? -2.933 0.650 -30.245 1.00 91.44 230 PRO A O 1
ATOM 1685 N N . GLY A 1 231 ? -4.691 0.446 -31.613 1.00 90.44 231 GLY A N 1
ATOM 1686 C CA . GLY A 1 231 ? -4.672 1.838 -32.084 1.00 90.44 231 GLY A CA 1
ATOM 1687 C C . GLY A 1 231 ? -5.134 2.883 -31.056 1.00 90.44 231 GLY A C 1
ATOM 1688 O O . GLY A 1 231 ? -5.168 4.064 -31.384 1.00 90.44 231 GLY A O 1
ATOM 1689 N N . THR A 1 232 ? -5.524 2.463 -29.847 1.00 91.25 232 THR A N 1
ATOM 1690 C CA . THR A 1 232 ? -5.966 3.339 -28.744 1.00 91.25 232 THR A CA 1
ATOM 1691 C C . THR A 1 232 ? -5.002 3.370 -27.558 1.00 91.25 232 THR A C 1
ATOM 1693 O O . THR A 1 232 ? -5.224 4.150 -26.639 1.00 91.25 232 THR A O 1
ATOM 1696 N N . TRP A 1 233 ? -3.954 2.541 -27.560 1.00 94.75 233 TRP A N 1
ATOM 1697 C CA . TRP A 1 233 ? -2.993 2.468 -26.458 1.00 94.75 233 TRP A CA 1
ATOM 1698 C C . TRP A 1 233 ? -2.050 3.675 -26.477 1.00 94.75 233 TRP A C 1
ATOM 1700 O O . TRP A 1 233 ? -1.457 3.984 -27.516 1.00 94.75 233 TRP A O 1
ATOM 1710 N N . SER A 1 234 ? -1.882 4.342 -25.335 1.00 88.56 234 SER A N 1
ATOM 1711 C CA . SER A 1 234 ? -0.948 5.462 -25.173 1.00 88.56 234 SER A CA 1
ATOM 1712 C C . SER A 1 234 ? 0.375 5.005 -24.553 1.00 88.56 234 SER A C 1
ATOM 1714 O O . SER A 1 234 ? 0.369 4.194 -23.631 1.00 88.56 234 SER A O 1
ATOM 1716 N N . PRO A 1 235 ? 1.528 5.502 -25.031 1.00 86.50 235 PRO A N 1
ATOM 1717 C CA . PRO A 1 235 ? 2.785 5.382 -24.305 1.00 86.50 235 PRO A CA 1
ATOM 1718 C C . PRO A 1 235 ? 2.919 6.491 -23.244 1.00 86.50 235 PRO A C 1
ATOM 1720 O O . PRO A 1 235 ? 2.721 7.666 -23.560 1.00 86.50 235 PRO A O 1
ATOM 1723 N N . ASP A 1 236 ? 3.353 6.127 -22.036 1.00 80.94 236 ASP A N 1
ATOM 1724 C CA . ASP A 1 236 ? 3.889 7.054 -21.021 1.00 80.94 236 ASP A CA 1
ATOM 1725 C C . ASP A 1 236 ? 5.195 6.482 -20.435 1.00 80.94 236 ASP A C 1
ATOM 1727 O O . ASP A 1 236 ? 6.197 6.367 -21.151 1.00 80.94 236 ASP A O 1
ATOM 1731 N N . GLN A 1 237 ? 5.208 6.069 -19.161 1.00 88.62 237 GLN A N 1
ATOM 1732 C CA . GLN A 1 237 ? 6.353 5.377 -18.556 1.00 88.62 237 GLN A CA 1
ATOM 1733 C C . GLN A 1 237 ? 6.367 3.883 -18.937 1.00 88.62 237 GLN A C 1
ATOM 1735 O O . GLN A 1 237 ? 7.414 3.223 -18.884 1.00 88.62 237 GLN A O 1
ATOM 1740 N N . GLY A 1 238 ? 5.209 3.398 -19.387 1.00 93.38 238 GLY A N 1
ATOM 1741 C CA . GLY A 1 238 ? 4.958 2.118 -20.028 1.00 93.38 238 GLY A CA 1
ATOM 1742 C C . GLY A 1 238 ? 3.948 2.302 -21.161 1.00 93.38 238 GLY A C 1
ATOM 1743 O O . GLY A 1 238 ? 4.113 3.187 -22.004 1.00 93.38 238 GLY A O 1
ATOM 1744 N N . VAL A 1 239 ? 2.921 1.456 -21.194 1.00 97.00 239 VAL A N 1
ATOM 1745 C CA . VAL A 1 239 ? 1.824 1.490 -22.167 1.00 97.00 239 VAL A CA 1
ATOM 1746 C C . VAL A 1 239 ? 0.486 1.348 -21.449 1.00 97.00 239 VAL A C 1
ATOM 1748 O O . VAL A 1 239 ? 0.275 0.356 -20.749 1.00 97.00 239 VAL A O 1
ATOM 1751 N N . ASP A 1 240 ? -0.420 2.296 -21.677 1.00 96.19 240 ASP A N 1
ATOM 1752 C CA . ASP A 1 240 ? -1.788 2.264 -21.164 1.00 96.19 240 ASP A CA 1
ATOM 1753 C C . ASP A 1 240 ? -2.697 1.433 -22.071 1.00 96.19 240 ASP A C 1
ATOM 1755 O O . ASP A 1 240 ? -2.773 1.648 -23.285 1.00 96.19 240 ASP A O 1
ATOM 1759 N N . ILE A 1 241 ? -3.453 0.523 -21.465 1.00 97.12 241 ILE A N 1
ATOM 1760 C CA . ILE A 1 241 ? -4.475 -0.292 -22.115 1.00 97.12 241 ILE A CA 1
ATOM 1761 C C . ILE A 1 241 ? -5.769 -0.134 -21.321 1.00 97.12 241 ILE A C 1
ATOM 1763 O O . ILE A 1 241 ? -5.913 -0.679 -20.224 1.00 97.12 241 ILE A O 1
ATOM 1767 N N . SER A 1 242 ? -6.732 0.609 -21.871 1.00 96.44 242 SER A N 1
ATOM 1768 C CA . SER A 1 242 ? -8.055 0.734 -21.255 1.00 96.44 242 SER A CA 1
ATOM 1769 C C . SER A 1 242 ? -8.768 -0.616 -21.257 1.00 96.44 242 SER A C 1
ATOM 1771 O O . SER A 1 242 ? -8.853 -1.282 -22.288 1.00 96.44 242 SER A O 1
ATOM 1773 N N . ALA A 1 243 ? -9.305 -1.001 -20.106 1.00 93.75 243 ALA A N 1
ATOM 1774 C CA . ALA A 1 243 ? -10.107 -2.203 -19.920 1.00 93.75 243 ALA A CA 1
ATOM 1775 C C . ALA A 1 243 ? -11.005 -2.013 -18.683 1.00 93.75 243 ALA A C 1
ATOM 1777 O O . ALA A 1 243 ? -10.693 -1.174 -17.835 1.00 93.75 243 ALA A O 1
ATOM 1778 N N . PRO A 1 244 ? -12.131 -2.740 -18.562 1.00 93.81 244 PRO A N 1
ATOM 1779 C CA . PRO A 1 244 ? -13.009 -2.632 -17.401 1.00 93.81 244 PRO A CA 1
ATOM 1780 C C . PRO A 1 244 ? -12.274 -2.872 -16.078 1.00 93.81 244 PRO A C 1
ATOM 1782 O O . PRO A 1 244 ? -11.344 -3.676 -16.006 1.00 93.81 244 PRO A O 1
ATOM 1785 N N . GLY A 1 245 ? -12.744 -2.219 -15.015 1.00 92.25 245 GLY A N 1
ATOM 1786 C CA . GLY A 1 245 ? -12.329 -2.557 -13.656 1.00 92.25 245 GLY A CA 1
ATOM 1787 C C . GLY A 1 245 ? -12.615 -4.026 -13.329 1.00 92.25 245 GLY A C 1
ATOM 1788 O O . GLY A 1 245 ? -13.522 -4.621 -13.911 1.00 92.25 245 GLY A O 1
ATOM 1789 N N . ASP A 1 246 ? -11.811 -4.603 -12.438 1.00 91.50 246 ASP A N 1
ATOM 1790 C CA . ASP A 1 246 ? -11.829 -6.023 -12.063 1.00 91.50 246 ASP A CA 1
ATOM 1791 C C . ASP A 1 246 ? -11.524 -6.999 -13.229 1.00 91.50 246 ASP A C 1
ATOM 1793 O O . ASP A 1 246 ? -11.742 -8.205 -13.117 1.00 91.50 246 ASP A O 1
ATOM 1797 N N . THR A 1 247 ? -10.977 -6.511 -14.354 1.00 93.31 247 THR A N 1
ATOM 1798 C CA . THR A 1 247 ? -10.430 -7.375 -15.418 1.00 93.31 247 THR A CA 1
ATOM 1799 C C . THR A 1 247 ? -9.156 -8.074 -14.919 1.00 93.31 247 THR A C 1
ATOM 1801 O O . THR A 1 247 ? -8.238 -7.367 -14.500 1.00 93.31 247 THR A O 1
ATOM 1804 N N . PRO A 1 248 ? -9.038 -9.414 -15.018 1.00 96.31 248 PRO A N 1
ATOM 1805 C CA . PRO A 1 248 ? -7.840 -10.138 -14.594 1.00 96.31 248 PRO A CA 1
ATOM 1806 C C . PRO A 1 248 ? -6.573 -9.722 -15.344 1.00 96.31 248 PRO A C 1
ATOM 1808 O O . PRO A 1 248 ? -6.573 -9.625 -16.572 1.00 96.31 248 PRO A O 1
ATOM 1811 N N . GLU A 1 249 ? -5.485 -9.557 -14.600 1.00 97.38 249 GLU A N 1
ATOM 1812 C CA . GLU A 1 249 ? -4.139 -9.286 -15.098 1.00 97.38 249 GLU A CA 1
ATOM 1813 C C . GLU A 1 249 ? -3.307 -10.576 -15.084 1.00 97.38 249 GLU A C 1
ATOM 1815 O O . GLU A 1 249 ? -3.186 -11.276 -14.070 1.00 97.38 249 GLU A O 1
ATOM 1820 N N . TYR A 1 250 ? -2.734 -10.899 -16.239 1.00 97.00 250 TYR A N 1
ATOM 1821 C CA . TYR A 1 250 ? -1.926 -12.088 -16.472 1.00 97.00 250 TYR A CA 1
ATOM 1822 C C . TYR A 1 250 ? -0.435 -11.758 -16.414 1.00 97.00 250 TYR A C 1
ATOM 1824 O O . TYR A 1 250 ? 0.023 -10.768 -16.988 1.00 97.00 250 TYR A O 1
ATOM 1832 N N . ALA A 1 251 ? 0.346 -12.643 -15.799 1.00 96.56 251 ALA A N 1
ATOM 1833 C CA . ALA A 1 251 ? 1.799 -12.570 -15.826 1.00 96.56 251 ALA A CA 1
ATOM 1834 C C . ALA A 1 251 ? 2.323 -12.688 -17.272 1.00 96.56 251 ALA A C 1
ATOM 1836 O O . ALA A 1 251 ? 2.171 -13.729 -17.914 1.00 96.56 251 ALA A O 1
ATOM 1837 N N . VAL A 1 252 ? 2.968 -11.643 -17.803 1.00 96.81 252 VAL A N 1
ATOM 1838 C CA . VAL A 1 252 ? 3.508 -11.651 -19.179 1.00 96.81 252 VAL A CA 1
ATOM 1839 C C . VAL A 1 252 ? 4.684 -12.611 -19.374 1.00 96.81 252 VAL A C 1
ATOM 1841 O O . VAL A 1 252 ? 5.032 -12.923 -20.506 1.00 96.81 252 VAL A O 1
ATOM 1844 N N . CYS A 1 253 ? 5.303 -13.077 -18.293 1.00 95.38 253 CYS A N 1
ATOM 1845 C CA . CYS A 1 253 ? 6.437 -13.998 -18.270 1.00 95.38 253 CYS A CA 1
ATOM 1846 C C . CYS A 1 253 ? 6.292 -14.950 -17.074 1.00 95.38 253 CYS A C 1
ATOM 1848 O O . CYS A 1 253 ? 5.574 -14.638 -16.123 1.00 95.38 253 CYS A O 1
ATOM 1850 N N . SER A 1 254 ? 7.004 -16.078 -17.081 1.00 95.50 254 SER A N 1
ATOM 1851 C CA . SER A 1 254 ? 7.228 -16.825 -15.837 1.00 95.50 254 SER A CA 1
ATOM 1852 C C . SER A 1 254 ? 8.207 -16.050 -14.954 1.00 95.50 254 SER A C 1
ATOM 1854 O O . SER A 1 254 ? 9.185 -15.491 -15.464 1.00 95.50 254 SER A O 1
ATOM 1856 N N . GLY A 1 255 ? 7.939 -15.974 -13.653 1.00 95.50 255 GLY A N 1
ATOM 1857 C CA . GLY A 1 255 ? 8.717 -15.130 -12.750 1.00 95.50 255 GLY A CA 1
ATOM 1858 C C . GLY A 1 255 ? 8.180 -15.072 -11.326 1.00 95.50 255 GLY A C 1
ATOM 1859 O O . GLY A 1 255 ? 7.217 -15.744 -10.976 1.00 95.50 255 GLY A O 1
ATOM 1860 N N . THR A 1 256 ? 8.793 -14.233 -10.493 1.00 95.19 256 THR A N 1
ATOM 1861 C CA . THR A 1 256 ? 8.402 -14.023 -9.087 1.00 95.19 256 THR A CA 1
ATOM 1862 C C . THR A 1 256 ? 7.875 -12.611 -8.864 1.00 95.19 256 THR A C 1
ATOM 1864 O O . THR A 1 256 ? 8.507 -11.640 -9.281 1.00 95.19 256 THR A O 1
ATOM 1867 N N . ILE A 1 257 ? 6.752 -12.468 -8.160 1.00 96.50 257 ILE A N 1
ATOM 1868 C CA . ILE A 1 257 ? 6.243 -11.158 -7.730 1.00 96.50 257 ILE A CA 1
ATOM 1869 C C . ILE A 1 257 ? 7.164 -10.618 -6.627 1.00 96.50 257 ILE A C 1
ATOM 1871 O O . ILE A 1 257 ? 7.284 -11.233 -5.570 1.00 96.50 257 ILE A O 1
ATOM 1875 N N . VAL A 1 258 ? 7.834 -9.484 -6.849 1.00 95.12 258 VAL A N 1
ATOM 1876 C CA . VAL A 1 258 ? 8.872 -8.953 -5.936 1.00 95.12 258 VAL A CA 1
ATOM 1877 C C . VAL A 1 258 ? 8.452 -7.713 -5.147 1.00 95.12 258 VAL A C 1
ATOM 1879 O O . VAL A 1 258 ? 9.060 -7.413 -4.121 1.00 95.12 258 VAL A O 1
ATOM 1882 N N . LEU A 1 259 ? 7.425 -6.989 -5.594 1.00 92.62 259 LEU A N 1
ATOM 1883 C CA . LEU A 1 259 ? 6.959 -5.755 -4.958 1.00 92.62 259 LEU A CA 1
ATOM 1884 C C . LEU A 1 259 ? 5.487 -5.510 -5.286 1.00 92.62 259 LEU A C 1
ATOM 1886 O O . LEU A 1 259 ? 5.078 -5.760 -6.413 1.00 92.62 259 LEU A O 1
ATOM 1890 N N . HIS A 1 260 ? 4.734 -4.957 -4.331 1.00 92.19 260 HIS A N 1
ATOM 1891 C CA . HIS A 1 260 ? 3.446 -4.297 -4.563 1.00 92.19 260 HIS A CA 1
ATOM 1892 C C . HIS A 1 260 ? 3.552 -2.821 -4.172 1.00 92.19 260 HIS A C 1
ATOM 1894 O O . HIS A 1 260 ? 4.156 -2.489 -3.149 1.00 92.19 260 HIS A O 1
ATOM 1900 N N . GLY A 1 261 ? 2.895 -1.958 -4.940 1.00 90.31 261 GLY A N 1
ATOM 1901 C CA . GLY A 1 261 ? 2.673 -0.560 -4.596 1.00 90.31 261 GLY A CA 1
ATOM 1902 C C . GLY A 1 261 ? 3.743 0.377 -5.143 1.00 90.31 261 GLY A C 1
ATOM 1903 O O . GLY A 1 261 ? 4.820 0.535 -4.568 1.00 90.31 261 GLY A O 1
ATOM 1904 N N . ILE A 1 262 ? 3.406 1.078 -6.224 1.00 92.12 262 ILE A N 1
ATOM 1905 C CA . ILE A 1 262 ? 4.307 1.992 -6.927 1.00 92.12 262 ILE A CA 1
ATOM 1906 C C . ILE A 1 262 ? 3.735 3.413 -6.825 1.00 92.12 262 ILE A C 1
ATOM 1908 O O . ILE A 1 262 ? 2.557 3.677 -7.073 1.00 92.12 262 ILE A O 1
ATOM 1912 N N . GLY A 1 263 ? 4.569 4.365 -6.402 1.00 87.44 263 GLY A N 1
ATOM 1913 C CA . GLY A 1 263 ? 4.134 5.739 -6.147 1.00 87.44 263 GLY A CA 1
ATOM 1914 C C . GLY A 1 263 ? 3.699 6.453 -7.428 1.00 87.44 263 GLY A C 1
ATOM 1915 O O . GLY A 1 263 ? 4.542 6.740 -8.266 1.00 87.44 263 GLY A O 1
ATOM 1916 N N . GLY A 1 264 ? 2.408 6.777 -7.537 1.00 86.75 264 GLY A N 1
ATOM 1917 C CA . GLY A 1 264 ? 1.782 7.326 -8.751 1.00 86.75 264 GLY A CA 1
ATOM 1918 C C . GLY A 1 264 ? 0.925 6.306 -9.507 1.00 86.75 264 GLY A C 1
ATOM 1919 O O . GLY A 1 264 ? -0.036 6.694 -10.148 1.00 86.75 264 GLY A O 1
ATOM 1920 N N . PHE A 1 265 ? 1.186 5.013 -9.321 1.00 91.56 265 PHE A N 1
ATOM 1921 C CA . PHE A 1 265 ? 0.555 3.901 -10.044 1.00 91.56 265 PHE A CA 1
ATOM 1922 C C . PHE A 1 265 ? -0.389 3.077 -9.155 1.00 91.56 265 PHE A C 1
ATOM 1924 O O . PHE A 1 265 ? -1.002 2.116 -9.596 1.00 91.56 265 PHE A O 1
ATOM 1931 N N . GLY A 1 266 ? -0.495 3.422 -7.871 1.00 91.88 266 GLY A N 1
ATOM 1932 C CA . GLY A 1 266 ? -1.396 2.770 -6.923 1.00 91.88 266 GLY A CA 1
ATOM 1933 C C . GLY A 1 266 ? -0.702 1.829 -5.934 1.00 91.88 266 GLY A C 1
ATOM 1934 O O . GLY A 1 266 ? 0.417 1.374 -6.172 1.00 91.88 266 GLY A O 1
ATOM 1935 N N . PRO A 1 267 ? -1.349 1.542 -4.789 1.00 91.06 267 PRO A N 1
ATOM 1936 C CA . PRO A 1 267 ? -0.747 0.775 -3.699 1.00 91.06 267 PRO A CA 1
ATOM 1937 C C . PRO A 1 267 ? -0.755 -0.747 -3.922 1.00 91.06 267 PRO A C 1
ATOM 1939 O O . PRO A 1 267 ? -0.097 -1.450 -3.161 1.00 91.06 267 PRO A O 1
ATOM 1942 N N . TRP A 1 268 ? -1.455 -1.246 -4.947 1.00 94.75 268 TRP A N 1
ATOM 1943 C CA . TRP A 1 268 ? -1.510 -2.674 -5.296 1.00 94.75 268 TRP A CA 1
ATOM 1944 C C . TRP A 1 268 ? -0.779 -3.021 -6.597 1.00 94.75 268 TRP A C 1
ATOM 1946 O O . TRP A 1 268 ? -0.740 -4.187 -6.951 1.00 94.75 268 TRP A O 1
ATOM 1956 N N . ALA A 1 269 ? -0.180 -2.044 -7.287 1.00 96.56 269 ALA A N 1
ATOM 1957 C CA . ALA A 1 269 ? 0.561 -2.252 -8.533 1.00 96.56 269 ALA A CA 1
ATOM 1958 C C . ALA A 1 269 ? 1.704 -3.277 -8.348 1.00 96.56 269 ALA A C 1
ATOM 1960 O O . ALA A 1 269 ? 2.652 -2.953 -7.616 1.00 96.56 269 ALA A O 1
ATOM 1961 N N . PRO A 1 270 ? 1.643 -4.493 -8.931 1.00 97.25 270 PRO A N 1
ATOM 1962 C CA . PRO A 1 270 ? 2.688 -5.488 -8.745 1.00 97.25 270 PRO A CA 1
ATOM 1963 C C . PRO A 1 270 ? 3.889 -5.249 -9.667 1.00 97.25 270 PRO A C 1
ATOM 1965 O O . PRO A 1 270 ? 3.783 -4.678 -10.756 1.00 97.25 270 PRO A O 1
ATOM 1968 N N . VAL A 1 271 ? 5.048 -5.745 -9.236 1.00 98.06 271 VAL A N 1
ATOM 1969 C CA . VAL A 1 271 ? 6.258 -5.882 -10.053 1.00 98.06 271 VAL A CA 1
ATOM 1970 C C . VAL A 1 271 ? 6.643 -7.352 -10.116 1.00 98.06 271 VAL A C 1
ATOM 1972 O O . VAL A 1 271 ? 6.899 -7.984 -9.089 1.00 98.06 271 VAL A O 1
ATOM 1975 N N . LEU A 1 272 ? 6.719 -7.870 -11.335 1.00 97.75 272 LEU A N 1
ATOM 1976 C CA . LEU A 1 272 ? 7.117 -9.228 -11.667 1.00 97.75 272 LEU A CA 1
ATOM 1977 C C . LEU A 1 272 ? 8.587 -9.235 -12.100 1.00 97.75 272 LEU A C 1
ATOM 1979 O O . LEU A 1 272 ? 8.955 -8.551 -13.053 1.00 97.75 272 LEU A O 1
ATOM 1983 N N . HIS A 1 273 ? 9.423 -10.008 -11.411 1.00 97.44 273 HIS A N 1
ATOM 1984 C CA . HIS A 1 273 ? 10.786 -10.325 -11.833 1.00 97.44 273 HIS A CA 1
ATOM 1985 C C . HIS A 1 273 ? 10.748 -11.595 -12.688 1.00 97.44 273 HIS A C 1
ATOM 1987 O O . HIS A 1 273 ? 10.490 -12.675 -12.157 1.00 97.44 273 HIS A O 1
ATOM 1993 N N . CYS A 1 274 ? 10.960 -11.464 -13.996 1.00 95.44 274 CYS A N 1
ATOM 1994 C CA . CYS A 1 274 ? 10.930 -12.584 -14.934 1.00 95.44 274 CYS A CA 1
ATOM 1995 C C . CYS A 1 274 ? 12.145 -13.508 -14.747 1.00 95.44 274 CYS A C 1
ATOM 1997 O O . CYS A 1 274 ? 13.266 -13.033 -14.562 1.00 95.44 274 CYS A O 1
ATOM 1999 N N . ASP A 1 275 ? 11.941 -14.822 -14.881 1.00 92.38 275 ASP A N 1
ATOM 2000 C CA . ASP A 1 275 ? 13.017 -15.824 -14.794 1.00 92.38 275 ASP A CA 1
ATOM 2001 C C . ASP A 1 275 ? 14.039 -15.690 -15.944 1.00 92.38 275 ASP A C 1
ATOM 2003 O O . ASP A 1 275 ? 15.220 -16.004 -15.790 1.00 92.38 275 ASP A O 1
ATOM 2007 N N . GLY A 1 276 ? 13.580 -15.209 -17.105 1.00 89.19 276 GLY A N 1
ATOM 2008 C CA . GLY A 1 276 ? 14.395 -14.838 -18.263 1.00 89.19 276 GLY A CA 1
ATOM 2009 C C . GLY A 1 276 ? 14.129 -13.390 -18.677 1.00 89.19 276 GLY A C 1
ATOM 2010 O O . GLY A 1 276 ? 13.057 -12.851 -18.404 1.00 89.19 276 GLY A O 1
ATOM 2011 N N . SER A 1 277 ? 15.093 -12.738 -19.330 1.00 87.31 277 SER A N 1
ATOM 2012 C CA . SER A 1 277 ? 14.932 -11.341 -19.741 1.00 87.31 277 SER A CA 1
ATOM 2013 C C . SER A 1 277 ? 14.035 -11.185 -20.973 1.00 87.31 277 SER A C 1
ATOM 2015 O O . SER A 1 277 ? 14.174 -11.887 -21.974 1.00 87.31 277 SER A O 1
ATOM 2017 N N . LEU A 1 278 ? 13.144 -10.198 -20.913 1.00 89.06 278 LEU A N 1
ATOM 2018 C CA . LEU A 1 278 ? 12.307 -9.743 -22.017 1.00 89.06 278 LEU A CA 1
ATOM 2019 C C . LEU A 1 278 ? 13.026 -8.585 -22.714 1.00 89.06 278 LEU A C 1
ATOM 2021 O O . LEU A 1 278 ? 13.110 -7.496 -22.156 1.00 89.06 278 LEU A O 1
ATOM 2025 N N . ASP A 1 279 ? 13.603 -8.833 -23.893 1.00 88.12 279 ASP A N 1
ATOM 2026 C CA . ASP A 1 279 ? 14.397 -7.849 -24.659 1.00 88.12 279 ASP A CA 1
ATOM 2027 C C . ASP A 1 279 ? 15.465 -7.118 -23.807 1.00 88.12 279 ASP A C 1
ATOM 2029 O O . ASP A 1 279 ? 15.659 -5.907 -23.876 1.00 88.12 279 ASP A O 1
ATOM 2033 N N . GLY A 1 280 ? 16.140 -7.867 -22.926 1.00 88.50 280 GLY A N 1
ATOM 2034 C CA . GLY A 1 280 ? 17.166 -7.336 -22.019 1.00 88.50 280 GLY A CA 1
ATOM 2035 C C . GLY A 1 280 ? 16.657 -6.767 -20.686 1.00 88.50 280 GLY A C 1
ATOM 2036 O O . GLY A 1 280 ? 17.481 -6.431 -19.835 1.00 88.50 280 GLY A O 1
ATOM 2037 N N . TYR A 1 281 ? 15.343 -6.716 -20.451 1.00 92.62 281 TYR A N 1
ATOM 2038 C CA . TYR A 1 281 ? 14.742 -6.277 -19.186 1.00 92.62 281 TYR A CA 1
ATOM 2039 C C . TYR A 1 281 ? 14.325 -7.461 -18.301 1.00 92.62 281 TYR A C 1
ATOM 2041 O O . TYR A 1 281 ? 13.777 -8.445 -18.788 1.00 92.62 281 TYR A O 1
ATOM 2049 N N . SER A 1 282 ? 14.552 -7.362 -16.986 1.00 94.38 282 SER A N 1
ATOM 2050 C CA . SER A 1 282 ? 14.226 -8.434 -16.021 1.00 94.38 282 SER A CA 1
ATOM 2051 C C . SER A 1 282 ? 12.972 -8.179 -15.180 1.00 94.38 282 SER A C 1
ATOM 2053 O O . SER A 1 282 ? 12.487 -9.108 -14.546 1.00 94.38 282 SER A O 1
ATOM 2055 N N . TYR A 1 283 ? 12.451 -6.948 -15.137 1.00 97.06 283 TYR A N 1
ATOM 2056 C CA . TYR A 1 283 ? 11.313 -6.587 -14.286 1.00 97.06 283 TYR A CA 1
ATOM 2057 C C . TYR A 1 283 ? 10.217 -5.899 -15.102 1.00 97.06 283 TYR A C 1
ATOM 2059 O O . TYR A 1 283 ? 10.504 -4.986 -15.880 1.00 97.06 283 TYR A O 1
ATOM 2067 N N . VAL A 1 284 ? 8.968 -6.301 -14.880 1.00 97.62 284 VAL A N 1
ATOM 2068 C CA . VAL A 1 284 ? 7.761 -5.716 -15.482 1.00 97.62 284 VAL A CA 1
ATOM 2069 C C . VAL A 1 284 ? 6.848 -5.222 -14.365 1.00 97.62 284 VAL A C 1
ATOM 2071 O O . VAL A 1 284 ? 6.596 -5.963 -13.417 1.00 97.62 284 VAL A O 1
ATOM 2074 N N . TYR A 1 285 ? 6.363 -3.986 -14.461 1.00 97.94 285 TYR A N 1
ATOM 2075 C CA . TYR A 1 285 ? 5.358 -3.439 -13.548 1.00 97.94 285 TYR A CA 1
ATOM 2076 C C . TYR A 1 285 ? 3.972 -3.423 -14.192 1.00 97.94 285 TYR A C 1
ATOM 2078 O O . TYR A 1 285 ? 3.857 -3.297 -15.411 1.00 97.94 285 TYR A O 1
ATOM 2086 N N . TYR A 1 286 ? 2.942 -3.492 -13.350 1.00 97.88 286 TYR A N 1
ATOM 2087 C CA . TYR A 1 286 ? 1.536 -3.416 -13.738 1.00 97.88 286 TYR A CA 1
ATOM 2088 C C . TYR A 1 286 ? 0.894 -2.323 -12.883 1.00 97.88 286 TYR A C 1
ATOM 2090 O O . TYR A 1 286 ? 0.757 -2.444 -11.667 1.00 97.88 286 TYR A O 1
ATOM 2098 N N . GLY A 1 287 ? 0.627 -1.188 -13.508 1.00 96.25 287 GLY A N 1
ATOM 2099 C CA . GLY A 1 287 ? 0.080 0.011 -12.900 1.00 96.25 287 GLY A CA 1
ATOM 2100 C C . GLY A 1 287 ? -1.433 -0.048 -12.771 1.00 96.25 287 GLY A C 1
ATOM 2101 O O . GLY A 1 287 ? -2.118 -0.680 -13.568 1.00 96.25 287 GLY A O 1
ATOM 2102 N N . HIS A 1 288 ? -1.938 0.662 -11.765 1.00 96.12 288 HIS A N 1
ATOM 2103 C CA . HIS A 1 288 ? -3.357 0.911 -11.487 1.00 96.12 288 HIS A CA 1
ATOM 2104 C C . HIS A 1 288 ? -4.191 -0.341 -11.144 1.00 96.12 288 HIS A C 1
ATOM 2106 O O . HIS A 1 288 ? -5.415 -0.261 -11.021 1.00 96.12 288 HIS A O 1
ATOM 2112 N N . ALA A 1 289 ? -3.518 -1.463 -10.866 1.00 96.75 289 ALA A N 1
ATOM 2113 C CA . ALA A 1 289 ? -4.102 -2.693 -10.336 1.00 96.75 289 ALA A CA 1
ATOM 2114 C C . ALA A 1 289 ? -4.870 -2.468 -9.016 1.00 96.75 289 ALA A C 1
ATOM 2116 O O . ALA A 1 289 ? -4.513 -1.629 -8.179 1.00 96.75 289 ALA A O 1
ATOM 2117 N N . GLY A 1 290 ? -5.930 -3.249 -8.818 1.00 90.75 290 GLY A N 1
ATOM 2118 C CA . GLY A 1 290 ? -6.786 -3.250 -7.636 1.00 90.75 290 GLY A CA 1
ATOM 2119 C C . GLY A 1 290 ? -6.361 -4.256 -6.556 1.00 90.75 290 GLY A C 1
ATOM 2120 O O . GLY A 1 290 ? -5.404 -5.010 -6.731 1.00 90.75 290 GLY A O 1
ATOM 2121 N N . PRO A 1 291 ? -7.086 -4.293 -5.421 1.00 89.12 291 PRO A N 1
ATOM 2122 C CA . PRO A 1 291 ? -6.850 -5.251 -4.339 1.00 89.12 291 PRO A CA 1
ATOM 2123 C C . PRO A 1 291 ? -7.355 -6.676 -4.637 1.00 89.12 291 PRO A C 1
ATOM 2125 O O . PRO A 1 291 ? -7.049 -7.586 -3.868 1.00 89.12 291 PRO A O 1
ATOM 2128 N N . ALA A 1 292 ? -8.165 -6.865 -5.685 1.00 80.50 292 ALA A N 1
ATOM 2129 C CA . ALA A 1 292 ? -8.709 -8.163 -6.076 1.00 80.50 292 ALA A CA 1
ATOM 2130 C C . ALA A 1 292 ? -7.634 -9.050 -6.727 1.00 80.50 292 ALA A C 1
ATOM 2132 O O . ALA A 1 292 ? -6.726 -8.549 -7.386 1.00 80.50 292 ALA A O 1
ATOM 2133 N N . ASP A 1 293 ? -7.740 -10.362 -6.499 1.00 83.12 293 ASP A N 1
ATOM 2134 C CA . ASP A 1 293 ? -6.918 -11.431 -7.100 1.00 83.12 293 ASP A CA 1
ATOM 2135 C C . ASP A 1 293 ? -5.389 -11.310 -6.928 1.00 83.12 293 ASP A C 1
ATOM 2137 O O . ASP A 1 293 ? -4.628 -12.078 -7.511 1.00 83.12 293 ASP A O 1
ATOM 2141 N N . GLN A 1 294 ? -4.945 -10.390 -6.068 1.00 88.88 294 GLN A N 1
ATOM 2142 C CA . GLN A 1 294 ? -3.548 -10.122 -5.729 1.00 88.88 294 GLN A CA 1
ATOM 2143 C C . GLN A 1 294 ? -2.864 -11.349 -5.110 1.00 88.88 294 GLN A C 1
ATOM 2145 O O . GLN A 1 294 ? -3.066 -11.671 -3.932 1.00 88.88 294 GLN A O 1
ATOM 2150 N N . LEU A 1 295 ? -1.999 -12.003 -5.884 1.00 87.06 295 LEU A N 1
ATOM 2151 C CA . LEU A 1 295 ? -1.067 -13.006 -5.373 1.00 87.06 295 LEU A CA 1
ATOM 2152 C C . LEU A 1 295 ? 0.027 -12.336 -4.532 1.00 87.06 295 LEU A C 1
ATOM 2154 O O . LEU A 1 295 ? 0.425 -11.206 -4.779 1.00 87.06 295 LEU A O 1
ATOM 2158 N N . ALA A 1 296 ? 0.519 -13.019 -3.499 1.00 87.19 296 ALA A N 1
ATOM 2159 C CA . ALA A 1 296 ? 1.444 -12.408 -2.547 1.00 87.19 296 ALA A CA 1
ATOM 2160 C C . ALA A 1 296 ? 2.845 -12.168 -3.144 1.00 87.19 296 ALA A C 1
ATOM 2162 O O . ALA A 1 296 ? 3.337 -12.967 -3.942 1.00 87.19 296 ALA A O 1
ATOM 2163 N N . ILE A 1 297 ? 3.544 -11.139 -2.657 1.00 91.00 297 ILE A N 1
ATOM 2164 C CA . ILE A 1 297 ? 4.989 -10.970 -2.885 1.00 91.00 297 ILE A CA 1
ATOM 2165 C C . ILE A 1 297 ? 5.726 -12.253 -2.463 1.00 91.00 297 ILE A C 1
ATOM 2167 O O . ILE A 1 297 ? 5.482 -12.796 -1.384 1.00 91.00 297 ILE A O 1
ATOM 2171 N N . GLY A 1 298 ? 6.628 -12.732 -3.317 1.00 84.25 298 GLY A N 1
ATOM 2172 C CA . GLY A 1 298 ? 7.315 -14.017 -3.198 1.00 84.25 298 GLY A CA 1
ATOM 2173 C C . GLY A 1 298 ? 6.620 -15.175 -3.925 1.00 84.25 298 GLY A C 1
ATOM 2174 O O . GLY A 1 298 ? 7.206 -16.250 -4.024 1.00 84.25 298 GLY A O 1
ATOM 2175 N N . THR A 1 299 ? 5.409 -14.980 -4.463 1.00 86.56 299 THR A N 1
ATOM 2176 C CA . THR A 1 299 ? 4.744 -15.990 -5.302 1.00 86.56 299 THR A CA 1
ATOM 2177 C C . THR A 1 299 ? 5.448 -16.085 -6.652 1.00 86.56 299 THR A C 1
ATOM 2179 O O . THR A 1 299 ? 5.616 -15.074 -7.339 1.00 86.56 299 THR A O 1
ATOM 2182 N N . HIS A 1 300 ? 5.843 -17.301 -7.034 1.00 96.00 300 HIS A N 1
ATOM 2183 C CA . HIS A 1 300 ? 6.251 -17.621 -8.402 1.00 96.00 300 HIS A CA 1
ATOM 2184 C C . HIS A 1 300 ? 5.010 -17.925 -9.249 1.00 96.00 300 HIS A C 1
ATOM 2186 O O . HIS A 1 300 ? 4.082 -18.587 -8.777 1.00 96.00 300 HIS A O 1
ATOM 2192 N N . VAL A 1 301 ? 4.984 -17.405 -10.471 1.00 91.81 301 VAL A N 1
ATOM 2193 C CA . VAL A 1 301 ? 3.871 -17.506 -11.417 1.00 91.81 301 VAL A CA 1
ATOM 2194 C C . VAL A 1 301 ? 4.376 -17.959 -12.783 1.00 91.81 301 VAL A C 1
ATOM 2196 O O . VAL A 1 301 ? 5.479 -17.602 -13.202 1.00 91.81 301 VAL A O 1
ATOM 2199 N N . GLY A 1 302 ? 3.563 -18.738 -13.495 1.00 92.94 302 GLY A N 1
ATOM 2200 C CA . GLY A 1 302 ? 3.799 -19.052 -14.904 1.00 92.94 302 GLY A CA 1
ATOM 2201 C C . GLY A 1 302 ? 3.281 -17.951 -15.832 1.00 92.94 302 GLY A C 1
ATOM 2202 O O . GLY A 1 302 ? 2.310 -17.268 -15.505 1.00 92.94 302 GLY A O 1
ATOM 2203 N N . ALA A 1 303 ? 3.877 -17.806 -17.018 1.00 92.56 303 ALA A N 1
ATOM 2204 C CA . ALA A 1 303 ? 3.337 -16.921 -18.052 1.00 92.56 303 ALA A CA 1
ATOM 2205 C C . ALA A 1 303 ? 1.857 -17.257 -18.360 1.00 92.56 303 ALA A C 1
ATOM 2207 O O . ALA A 1 303 ? 1.502 -18.423 -18.542 1.00 92.56 303 ALA A O 1
ATOM 2208 N N . GLY A 1 304 ? 0.993 -16.241 -18.395 1.00 91.88 304 GLY A N 1
ATOM 2209 C CA . GLY A 1 304 ? -0.459 -16.377 -18.563 1.00 91.88 304 GLY A CA 1
ATOM 2210 C C . GLY A 1 304 ? -1.252 -16.663 -17.279 1.00 91.88 304 GLY A C 1
ATOM 2211 O O . GLY A 1 304 ? -2.480 -16.699 -17.325 1.00 91.88 304 GLY A O 1
ATOM 2212 N N . GLN A 1 305 ? -0.598 -16.849 -16.129 1.00 94.06 305 GLN A N 1
ATOM 2213 C CA . GLN A 1 305 ? -1.279 -17.022 -14.844 1.00 94.06 305 GLN A CA 1
ATOM 2214 C C . GLN A 1 305 ? -1.853 -15.689 -14.337 1.00 94.06 305 GLN A C 1
ATOM 2216 O O . GLN A 1 305 ? -1.172 -14.664 -14.382 1.00 94.06 305 GLN A O 1
ATOM 2221 N N . VAL A 1 306 ? -3.083 -15.712 -13.809 1.00 95.12 306 VAL A N 1
ATOM 2222 C CA . VAL A 1 306 ? -3.684 -14.564 -13.102 1.00 95.12 306 VAL A CA 1
ATOM 2223 C C . VAL A 1 306 ? -2.890 -14.267 -11.835 1.00 95.12 306 VAL A C 1
ATOM 2225 O O . VAL A 1 306 ? -2.606 -15.184 -11.063 1.00 95.12 306 VAL A O 1
ATOM 2228 N N . MET A 1 307 ? -2.559 -12.997 -11.615 1.00 94.25 307 MET A N 1
ATOM 2229 C CA . MET A 1 307 ? -1.771 -12.558 -10.455 1.00 94.25 307 MET A CA 1
ATOM 2230 C C . MET A 1 307 ? -2.306 -11.300 -9.750 1.00 94.25 307 MET A C 1
ATOM 2232 O O . MET A 1 307 ? -1.903 -11.017 -8.622 1.00 94.25 307 MET A O 1
ATOM 2236 N N . SER A 1 308 ? -3.187 -10.561 -10.419 1.00 95.12 308 SER A N 1
ATOM 2237 C CA . SER A 1 308 ? -3.847 -9.335 -9.969 1.00 95.12 308 SER A CA 1
ATOM 2238 C C . SER A 1 308 ? -5.048 -9.067 -10.889 1.00 95.12 308 SER A C 1
ATOM 2240 O O . SER A 1 308 ? -5.295 -9.835 -11.822 1.00 95.12 308 SER A O 1
ATOM 2242 N N . SER A 1 309 ? -5.790 -7.989 -10.642 1.00 96.31 309 SER A N 1
ATOM 2243 C CA . SER A 1 309 ? -6.889 -7.513 -11.494 1.00 96.31 309 SER A CA 1
ATOM 2244 C C . SER A 1 309 ? -6.865 -5.981 -11.566 1.00 96.31 309 SER A C 1
ATOM 2246 O O . SER A 1 309 ? -6.492 -5.332 -10.583 1.00 96.31 309 SER A O 1
ATOM 2248 N N . ILE A 1 310 ? -7.287 -5.393 -12.691 1.00 96.56 310 ILE A N 1
ATOM 2249 C CA . ILE A 1 310 ? -7.347 -3.932 -12.895 1.00 96.56 310 ILE A CA 1
ATOM 2250 C C . ILE A 1 310 ? -8.210 -3.281 -11.808 1.00 96.56 310 ILE A C 1
ATOM 2252 O O . ILE A 1 310 ? -9.257 -3.805 -11.429 1.00 96.56 310 ILE A O 1
ATOM 2256 N N . GLY A 1 311 ? -7.806 -2.104 -11.321 1.00 93.31 311 GLY A N 1
ATOM 2257 C CA . GLY A 1 311 ? -8.560 -1.367 -10.311 1.00 93.31 311 GLY A CA 1
ATOM 2258 C C . GLY A 1 311 ? -10.026 -1.099 -10.712 1.00 93.31 311 GLY A C 1
ATOM 2259 O O . GLY A 1 311 ? -10.275 -0.644 -11.829 1.00 93.31 311 GLY A O 1
ATOM 2260 N N . PRO A 1 312 ? -11.013 -1.274 -9.807 1.00 83.31 312 PRO A N 1
ATOM 2261 C CA . PRO A 1 312 ? -12.444 -1.062 -10.093 1.00 83.31 312 PRO A CA 1
ATOM 2262 C C . PRO A 1 312 ? -12.842 0.403 -10.386 1.00 83.31 312 PRO A C 1
ATOM 2264 O O . PRO A 1 312 ? -14.022 0.732 -10.496 1.00 83.31 312 PRO A O 1
ATOM 2267 N N . GLY A 1 313 ? -11.877 1.318 -10.472 1.00 85.19 313 GLY A N 1
ATOM 2268 C CA . GLY A 1 313 ? -12.080 2.753 -10.633 1.00 85.19 313 GLY A CA 1
ATOM 2269 C C . GLY A 1 313 ? -10.746 3.473 -10.814 1.00 85.19 313 GLY A C 1
ATOM 2270 O O . GLY A 1 313 ? -9.787 2.904 -11.327 1.00 85.19 313 GLY A O 1
ATOM 2271 N N . ILE A 1 314 ? -10.663 4.725 -10.361 1.00 86.81 314 ILE A N 1
ATOM 2272 C CA . ILE A 1 314 ? -9.397 5.468 -10.346 1.00 86.81 314 ILE A CA 1
ATOM 2273 C C . ILE A 1 314 ? -8.512 4.935 -9.213 1.00 86.81 314 ILE A C 1
ATOM 2275 O O . ILE A 1 314 ? -8.806 5.125 -8.030 1.00 86.81 314 ILE A O 1
ATOM 2279 N N . VAL A 1 315 ? -7.408 4.298 -9.592 1.00 85.44 315 VAL A N 1
ATOM 2280 C CA . VAL A 1 315 ? -6.302 3.904 -8.715 1.00 85.44 315 VAL A CA 1
ATOM 2281 C C . VAL A 1 315 ? -5.064 4.687 -9.155 1.00 85.44 315 VAL A C 1
ATOM 2283 O O . VAL A 1 315 ? -4.874 4.909 -10.341 1.00 85.44 315 VAL A O 1
ATOM 2286 N N . GLY A 1 316 ? -4.235 5.143 -8.211 1.00 88.12 316 GLY A N 1
ATOM 2287 C CA . GLY A 1 316 ? -3.052 5.945 -8.547 1.00 88.12 316 GLY A CA 1
ATOM 2288 C C . GLY A 1 316 ? -3.395 7.325 -9.128 1.00 88.12 316 GLY A C 1
ATOM 2289 O O . GLY A 1 316 ? -4.364 7.964 -8.718 1.00 88.12 316 GLY A O 1
ATOM 2290 N N . ILE A 1 317 ? -2.556 7.801 -10.045 1.00 83.25 317 ILE A N 1
ATOM 2291 C CA . ILE A 1 317 ? -2.767 8.990 -10.872 1.00 83.25 317 ILE A CA 1
ATOM 2292 C C . ILE A 1 317 ? -3.339 8.481 -12.196 1.00 83.25 317 ILE A C 1
ATOM 2294 O O . ILE A 1 317 ? -2.603 8.112 -13.100 1.00 83.25 317 ILE A O 1
ATOM 2298 N N . SER A 1 318 ? -4.665 8.421 -12.268 1.00 87.06 318 SER A N 1
ATOM 2299 C CA . SER A 1 318 ? -5.409 7.818 -13.373 1.00 87.06 318 SER A CA 1
ATOM 2300 C C . SER A 1 318 ? -6.704 8.597 -13.629 1.00 87.06 318 SER A C 1
ATOM 2302 O O . SER A 1 318 ? -7.215 9.288 -12.744 1.00 87.06 318 SER A O 1
ATOM 2304 N N . THR A 1 319 ? -7.243 8.492 -14.843 1.00 81.88 319 THR A N 1
ATOM 2305 C CA . THR A 1 319 ? -8.544 9.056 -15.243 1.00 81.88 319 THR A CA 1
ATOM 2306 C C . THR A 1 319 ? -9.678 8.023 -15.256 1.00 81.88 319 THR A C 1
ATOM 2308 O O . THR A 1 319 ? -10.843 8.408 -15.341 1.00 81.88 319 THR A O 1
ATOM 2311 N N . GLY A 1 320 ? -9.369 6.728 -15.126 1.00 86.25 320 GLY A N 1
ATOM 2312 C CA . GLY A 1 320 ? -10.337 5.627 -15.112 1.00 86.25 320 GLY A CA 1
ATOM 2313 C C . GLY A 1 320 ? -9.667 4.243 -15.181 1.00 86.25 320 GLY A C 1
ATOM 2314 O O . GLY A 1 320 ? -8.441 4.172 -15.279 1.00 86.25 320 GLY A O 1
ATOM 2315 N N . PRO A 1 321 ? -10.435 3.139 -15.131 1.00 92.44 321 PRO A N 1
ATOM 2316 C CA . PRO A 1 321 ? -9.886 1.784 -15.200 1.00 92.44 321 PRO A CA 1
ATOM 2317 C C . PRO A 1 321 ? -9.055 1.536 -16.469 1.00 92.44 321 PRO A C 1
ATOM 2319 O O . PRO A 1 321 ? -9.535 1.697 -17.593 1.00 92.44 321 PRO A O 1
ATOM 2322 N N . HIS A 1 322 ? -7.793 1.168 -16.269 1.00 95.31 322 HIS A N 1
ATOM 2323 C CA . HIS A 1 322 ? -6.854 0.724 -17.294 1.00 95.31 322 HIS A CA 1
ATOM 2324 C C . HIS A 1 322 ? -5.694 -0.018 -16.621 1.00 95.31 322 HIS A C 1
ATOM 2326 O O . HIS A 1 322 ? -5.460 0.158 -15.425 1.00 95.31 322 HIS A O 1
ATOM 2332 N N . LEU A 1 323 ? -4.965 -0.810 -17.401 1.00 97.19 323 LEU A N 1
ATOM 2333 C CA . LEU A 1 323 ? -3.629 -1.285 -17.048 1.00 97.19 323 LEU A CA 1
ATOM 2334 C C . LEU A 1 323 ? -2.607 -0.306 -17.631 1.00 97.19 323 LEU A C 1
ATOM 2336 O O . LEU A 1 323 ? -2.691 -0.010 -18.820 1.00 97.19 323 LEU A O 1
ATOM 2340 N N . GLU A 1 324 ? -1.613 0.120 -16.855 1.00 97.00 324 GLU A N 1
ATOM 2341 C CA . GLU A 1 324 ? -0.375 0.677 -17.419 1.00 97.00 324 GLU A CA 1
ATOM 2342 C C . GLU A 1 324 ? 0.759 -0.334 -17.227 1.00 97.00 324 GLU A C 1
ATOM 2344 O O . GLU A 1 324 ? 1.163 -0.600 -16.099 1.00 97.00 324 GLU A O 1
ATOM 2349 N N . ILE A 1 325 ? 1.292 -0.911 -18.302 1.00 97.88 325 ILE A N 1
ATOM 2350 C CA . ILE A 1 325 ? 2.327 -1.954 -18.220 1.00 97.88 325 ILE A CA 1
ATOM 2351 C C . ILE A 1 325 ? 3.648 -1.487 -18.828 1.00 97.88 325 ILE A C 1
ATOM 2353 O O . ILE A 1 325 ? 3.690 -0.925 -19.921 1.00 97.88 325 ILE A O 1
ATOM 2357 N N . GLY A 1 326 ? 4.758 -1.739 -18.138 1.00 97.44 326 GLY A N 1
ATOM 2358 C CA . GLY A 1 326 ? 6.075 -1.297 -18.588 1.00 97.44 326 GLY A CA 1
ATOM 2359 C C . GLY A 1 326 ? 7.224 -2.009 -17.889 1.00 97.44 326 GLY A C 1
ATOM 2360 O O . GLY A 1 326 ? 7.030 -2.833 -16.998 1.00 97.44 326 GLY A O 1
ATOM 2361 N N . PHE A 1 327 ? 8.452 -1.694 -18.298 1.00 97.25 327 PHE A N 1
ATOM 2362 C CA . PHE A 1 327 ? 9.649 -2.240 -17.660 1.00 97.25 327 PHE A CA 1
ATOM 2363 C C . PHE A 1 327 ? 10.059 -1.418 -16.439 1.00 97.25 327 PHE A C 1
ATOM 2365 O O . PHE A 1 327 ? 10.050 -0.183 -16.473 1.00 97.25 327 PHE A O 1
ATOM 2372 N N . ALA A 1 328 ? 10.472 -2.112 -15.382 1.00 96.06 328 ALA A N 1
ATOM 2373 C CA . ALA A 1 328 ? 10.961 -1.522 -14.143 1.00 96.06 328 ALA A CA 1
ATOM 2374 C C . ALA A 1 328 ? 12.459 -1.795 -13.932 1.00 96.06 328 ALA A C 1
ATOM 2376 O O . ALA A 1 328 ? 13.035 -2.723 -14.503 1.00 96.06 328 ALA A O 1
ATOM 2377 N N . ASP A 1 329 ? 13.102 -0.988 -13.087 1.00 92.69 329 ASP A N 1
ATOM 2378 C CA . ASP A 1 329 ? 14.381 -1.353 -12.478 1.00 92.69 329 ASP A CA 1
ATOM 2379 C C . ASP A 1 329 ? 14.168 -2.296 -11.274 1.00 92.69 329 ASP A C 1
ATOM 2381 O O . ASP A 1 329 ? 13.042 -2.525 -10.829 1.00 92.69 329 ASP A O 1
ATOM 2385 N N . ALA A 1 330 ? 15.252 -2.833 -10.708 1.00 87.06 330 ALA A N 1
ATOM 2386 C CA . ALA A 1 330 ? 15.190 -3.757 -9.568 1.00 87.06 330 ALA A CA 1
ATOM 2387 C C . ALA A 1 330 ? 14.626 -3.140 -8.263 1.00 87.06 330 ALA A C 1
ATOM 2389 O O . ALA A 1 330 ? 14.467 -3.851 -7.275 1.00 87.06 330 ALA A O 1
ATOM 2390 N N . SER A 1 331 ? 14.330 -1.832 -8.232 1.00 85.88 331 SER A N 1
ATOM 2391 C CA . SER A 1 331 ? 13.596 -1.181 -7.134 1.00 85.88 331 SER A CA 1
ATOM 2392 C C . SER A 1 331 ? 12.084 -1.092 -7.379 1.00 85.88 331 SER A C 1
ATOM 2394 O O . SER A 1 331 ? 11.368 -0.533 -6.551 1.00 85.88 331 SER A O 1
ATOM 2396 N N . GLY A 1 332 ? 11.597 -1.600 -8.517 1.00 85.00 332 GLY A N 1
ATOM 2397 C CA . GLY A 1 332 ? 10.211 -1.447 -8.953 1.00 85.00 332 GLY A CA 1
ATOM 2398 C C . GLY A 1 332 ? 9.896 -0.074 -9.552 1.00 85.00 332 GLY A C 1
ATOM 2399 O O . GLY A 1 332 ? 8.727 0.257 -9.726 1.00 85.00 332 GLY A O 1
ATOM 2400 N N . SER A 1 333 ? 10.907 0.747 -9.864 1.00 88.81 333 SER A N 1
ATOM 2401 C CA . SER A 1 333 ? 10.685 2.052 -10.500 1.00 88.81 333 SER A CA 1
ATOM 2402 C C . SER A 1 333 ? 10.538 1.898 -12.021 1.00 88.81 333 SER A C 1
ATOM 2404 O O . SER A 1 333 ? 11.445 1.326 -12.632 1.00 88.81 333 SER A O 1
ATOM 2406 N N . PRO A 1 334 ? 9.491 2.458 -12.659 1.00 92.31 334 PRO A N 1
ATOM 2407 C CA . PRO A 1 334 ? 9.364 2.511 -14.116 1.00 92.31 334 PRO A CA 1
ATOM 2408 C C . PRO A 1 334 ? 10.599 3.107 -14.808 1.00 92.31 334 PRO A C 1
ATOM 2410 O O . PRO A 1 334 ? 11.166 4.108 -14.356 1.00 92.31 334 PRO A O 1
ATOM 2413 N N . ILE A 1 335 ? 11.020 2.489 -15.915 1.00 92.12 335 ILE A N 1
ATOM 2414 C CA . ILE A 1 335 ? 12.199 2.910 -16.690 1.00 92.12 335 ILE A CA 1
ATOM 2415 C C . ILE A 1 335 ? 11.848 3.978 -17.741 1.00 92.12 335 ILE A C 1
ATOM 2417 O O . ILE A 1 335 ? 12.709 4.800 -18.070 1.00 92.12 335 ILE A O 1
ATOM 2421 N N . GLY A 1 336 ? 10.625 3.983 -18.287 1.00 85.81 336 GLY A N 1
ATOM 2422 C CA . GLY A 1 336 ? 10.177 4.900 -19.348 1.00 85.81 336 GLY A CA 1
ATOM 2423 C C . GLY A 1 336 ? 10.775 4.603 -20.726 1.00 85.81 336 GLY A C 1
ATOM 2424 O O . GLY A 1 336 ? 10.065 4.351 -21.691 1.00 85.81 336 GLY A O 1
ATOM 2425 N N . ALA A 1 337 ? 12.105 4.542 -20.822 1.00 85.81 337 ALA A N 1
ATOM 2426 C CA . ALA A 1 337 ? 12.822 4.341 -22.085 1.00 85.81 337 ALA A CA 1
ATOM 2427 C C . ALA A 1 337 ? 12.502 3.010 -22.803 1.00 85.81 337 ALA A C 1
ATOM 2429 O O . ALA A 1 337 ? 12.772 2.889 -23.994 1.00 85.81 337 ALA A O 1
ATOM 2430 N N . GLY A 1 338 ? 11.935 2.025 -22.096 1.00 89.44 338 GLY A N 1
ATOM 2431 C CA . GLY A 1 338 ? 11.514 0.737 -22.654 1.00 89.44 338 GLY A CA 1
ATOM 2432 C C . GLY A 1 338 ? 10.066 0.690 -23.170 1.00 89.44 338 GLY A C 1
ATOM 2433 O O . GLY A 1 338 ? 9.642 -0.362 -23.643 1.00 89.44 338 GLY A O 1
ATOM 2434 N N . ALA A 1 339 ? 9.298 1.787 -23.100 1.00 91.69 339 ALA A N 1
ATOM 2435 C CA . ALA A 1 339 ? 7.886 1.810 -23.502 1.00 91.69 339 ALA A CA 1
ATOM 2436 C C . ALA A 1 339 ? 7.664 1.386 -24.970 1.00 91.69 339 ALA A C 1
ATOM 2438 O O . ALA A 1 339 ? 6.731 0.644 -25.263 1.00 91.69 339 ALA A O 1
ATOM 2439 N N . GLY A 1 340 ? 8.559 1.769 -25.892 1.00 92.75 340 GLY A N 1
ATOM 2440 C CA . GLY A 1 340 ? 8.492 1.350 -27.302 1.00 92.75 340 GLY A CA 1
ATOM 2441 C C . GLY A 1 340 ? 8.718 -0.155 -27.516 1.00 92.75 340 GLY A C 1
ATOM 2442 O O . GLY A 1 340 ? 8.032 -0.776 -28.331 1.00 92.75 340 GLY A O 1
ATOM 2443 N N . THR A 1 341 ? 9.624 -0.764 -26.744 1.00 94.06 341 THR A N 1
ATOM 2444 C CA . THR A 1 341 ? 9.808 -2.225 -26.714 1.00 94.06 341 THR A CA 1
ATOM 2445 C C . THR A 1 341 ? 8.561 -2.908 -26.153 1.00 94.06 341 THR A C 1
ATOM 2447 O O . THR A 1 341 ? 8.050 -3.839 -26.771 1.00 94.06 341 THR A O 1
ATOM 2450 N N . MET A 1 342 ? 8.023 -2.420 -25.028 1.00 95.88 342 MET A N 1
ATOM 2451 C CA . MET A 1 342 ? 6.808 -2.978 -24.420 1.00 95.88 342 MET A CA 1
ATOM 2452 C C . MET A 1 342 ? 5.615 -2.904 -25.385 1.00 95.88 342 MET A C 1
ATOM 2454 O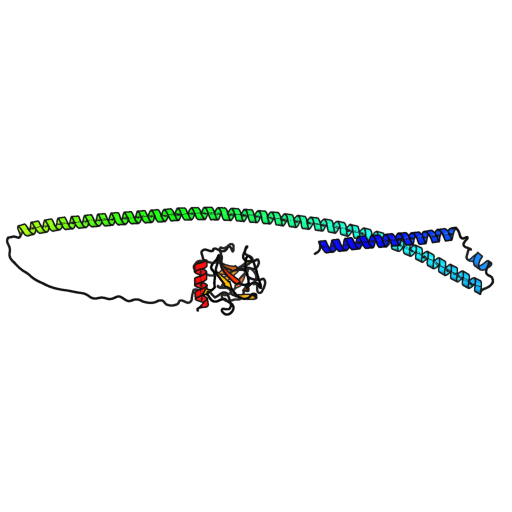 O . MET A 1 342 ? 4.955 -3.912 -25.617 1.00 95.88 342 MET A O 1
ATOM 2458 N N . MET A 1 343 ? 5.399 -1.757 -26.037 1.00 95.38 343 MET A N 1
ATOM 2459 C CA . MET A 1 343 ? 4.388 -1.581 -27.089 1.00 95.38 343 MET A CA 1
ATOM 2460 C C . MET A 1 343 ? 4.540 -2.623 -28.207 1.00 95.38 343 MET A C 1
ATOM 2462 O O . MET A 1 343 ? 3.555 -3.228 -28.626 1.00 95.38 343 MET A O 1
ATOM 2466 N N . SER A 1 344 ? 5.771 -2.880 -28.654 1.00 94.06 344 SER A N 1
ATOM 2467 C CA . SER A 1 344 ? 6.054 -3.862 -29.710 1.00 94.06 344 SER A CA 1
ATOM 2468 C C . SER A 1 344 ? 5.722 -5.298 -29.274 1.00 94.06 344 SER A C 1
ATOM 2470 O O . SER A 1 344 ? 5.117 -6.047 -30.042 1.00 94.06 344 SER A O 1
ATOM 2472 N N . LEU A 1 345 ? 6.054 -5.674 -28.033 1.00 94.50 345 LEU A N 1
ATOM 2473 C CA . LEU A 1 345 ? 5.714 -6.981 -27.452 1.00 94.50 345 LEU A CA 1
ATOM 2474 C C . LEU A 1 345 ? 4.197 -7.160 -27.285 1.00 94.50 345 LEU A C 1
ATOM 2476 O O . LEU A 1 345 ? 3.652 -8.199 -27.659 1.00 94.50 345 LEU A O 1
ATOM 2480 N N . LEU A 1 346 ? 3.503 -6.132 -26.789 1.00 95.69 346 LEU A N 1
ATOM 2481 C CA . LEU A 1 346 ? 2.046 -6.126 -26.635 1.00 95.69 346 LEU A CA 1
ATOM 2482 C C . LEU A 1 346 ? 1.335 -6.262 -27.984 1.00 95.69 346 LEU A C 1
ATOM 2484 O O . LEU A 1 346 ? 0.420 -7.072 -28.115 1.00 95.69 346 LEU A O 1
ATOM 2488 N N . GLN A 1 347 ? 1.770 -5.515 -29.002 1.00 94.50 347 GLN A N 1
ATOM 2489 C CA . GLN A 1 347 ? 1.207 -5.596 -30.351 1.00 94.50 347 GLN A CA 1
ATOM 2490 C C . GLN A 1 347 ? 1.461 -6.964 -30.997 1.00 94.50 347 GLN A C 1
ATOM 2492 O O . GLN A 1 347 ? 0.564 -7.499 -31.650 1.00 94.50 347 GLN A O 1
ATOM 2497 N N . ALA A 1 348 ? 2.637 -7.565 -30.795 1.00 92.25 348 ALA A N 1
ATOM 2498 C CA . ALA A 1 348 ? 2.919 -8.919 -31.269 1.00 92.25 348 ALA A CA 1
ATOM 2499 C C . ALA A 1 348 ? 2.003 -9.957 -30.591 1.00 92.25 348 ALA A C 1
ATOM 2501 O O . ALA A 1 348 ? 1.330 -10.722 -31.279 1.00 92.25 348 ALA A O 1
ATOM 2502 N N . ALA A 1 349 ? 1.903 -9.935 -29.259 1.00 91.88 349 ALA A N 1
ATOM 2503 C CA . ALA A 1 349 ? 1.101 -10.891 -28.493 1.00 91.88 349 ALA A CA 1
ATOM 2504 C C . ALA A 1 349 ? -0.422 -10.681 -28.617 1.00 91.88 349 ALA A C 1
ATOM 2506 O O . ALA A 1 349 ? -1.197 -11.612 -28.399 1.00 91.88 349 ALA A O 1
ATOM 2507 N N . TYR A 1 350 ? -0.881 -9.482 -28.986 1.00 90.88 350 TYR A N 1
ATOM 2508 C CA . TYR A 1 350 ? -2.291 -9.236 -29.296 1.00 90.88 350 TYR A CA 1
ATOM 2509 C C . TYR A 1 350 ? -2.697 -9.831 -30.651 1.00 90.88 350 TYR A C 1
ATOM 2511 O O . TYR A 1 350 ? -3.791 -10.383 -30.766 1.00 90.88 350 TYR A O 1
ATOM 2519 N N . ASN A 1 351 ? -1.814 -9.767 -31.652 1.00 86.31 351 ASN A N 1
ATOM 2520 C CA . ASN A 1 351 ? -2.098 -10.219 -33.019 1.00 86.31 351 ASN A CA 1
ATOM 2521 C C . ASN A 1 351 ? -1.757 -11.699 -33.292 1.00 86.31 351 ASN A C 1
ATOM 2523 O O . ASN A 1 351 ? -2.278 -12.249 -34.261 1.00 86.31 351 ASN A O 1
ATOM 2527 N N . GLY A 1 352 ? -0.902 -12.324 -32.472 1.00 78.00 352 GLY A N 1
ATOM 2528 C CA . GLY A 1 352 ? -0.628 -13.773 -32.478 1.00 78.00 352 GLY A CA 1
ATOM 2529 C C . GLY A 1 352 ? -1.650 -14.584 -31.691 1.00 78.00 352 GLY A C 1
ATOM 2530 O O . GLY A 1 352 ? -2.042 -15.657 -32.185 1.00 78.00 352 GLY A O 1
#

Sequence (352 aa):
AQLQKVHSQLIAAQIRLRQLEAYEAHAEQVLANQLVASYESDNPDVVTVVLNSTGFADLLERLSFMQRVRKQDINIVNQVRAARRAVAAEATRLGKLQVREQTLVAQVLSERNGLARTQASLWRQRATVAQFRAIKAGQRASAQAEVNRLQGQLSQLQAALAAAAARAAAAARAAQAARVAQTAAQSSSSSSGGGGGGGGGFTPAIATGSAPSSSGGFTFPLPKSAASPPGTWSPDQGVDISAPGDTPEYAVCSGTIVLHGIGGFGPWAPVLHCDGSLDGYSYVYYGHAGPADQLAIGTHVGAGQVMSSIGPGIVGISTGPHLEIGFADASGSPIGAGAGTMMSLLQAAYNG

Secondary structure (DSSP, 8-state):
-HHHHHHHHHHHHHHHHHHHHHHHHHHHHHHHHHHHHHHHS----HHHHHHT-SSHHHHHHHHHHHHHHHHHHHHHHHHHHHHHHHHHHHHHHHHHHHHHHHHHHHHHHHHHHHHHHHHHHHHHHHHHHHHHHHHHHHHHHHHHHHHHHHHHHHHHHHHHHHHHHHHHHHHHHHHHHHHHHHHHHHTTTS-------------------------TT---SS-TTTSPPGGGPEESSSEEEE--TTPEEE-SSSEEEEEEEETTTEEEEEEEEEEEEETTEEEEEEESB-STT-PPTT-EE-TT-EEEEB-SS--SS-SSSEEEEEEE-TTS-B-STTHHHHHHHHHHHHH-

Nearest PDB structures (foldseek):
  3zx6-assembly1_A  TM=7.332E-01  e=2.247E+00  Archaeoglobus fulgidus DSM 4304
  3zx6-assembly1_B  TM=8.094E-01  e=4.339E+00  Archaeoglobus fulgidus DSM 4304
  3ja6-assembly1_I  TM=6.959E-01  e=6.211E+00  Escherichia coli

pLDDT: mean 85.81, std 17.35, range [24.36, 98.19]